Protein AF-A0A8T6Y9I1-F1 (afdb_monomer)

Mean predicted aligned error: 5.26 Å

Foldseek 3Di:
DAFPALVDFDLQEDAPQSLLLVVLVLLCVFPPLLVLDDSQQEAEAEDEDDPDLDDDQKAKDFQAEPPLHQWDQDPNFIWGGDWDDDPNDTHGMYMYGYPLNLLVQDALLRSLLVSLLRSQQQDSNNSRHGQAEPDPCGRCHPDVVVSSVVSSVSSVVCCVRRPRNSSSVCSRGRPVRSCNRRVYYDYHHDDGDDIDGDD

Secondary structure (DSSP, 8-state):
------S--BTTBEEHHHHHHHHHHHHHHH-GGGTT--GGGEEEEEEE--S-SSS-SEEEEESS-GGG-SEEEETTEEEEPPP-EETTEEP-EEEEEEETTGGGSSSHHHHHHHHHHHHHTB-TT-SSSBP--SSS-TTTTT-HHHHHHHHHHHHHHHHHH-S-GGGGGGGGS-HHHHHHHHS-EE-----PPPPEE--

Sequence (199 aa):
MQPANSGKNNVSGFDFTGSMKMLVGDIVKTHPDFSHIALESIFIAISPSNRRRDGVVAKLRPLRYEGGSKTQICRGTKYTSPEIQIKGNDILYIVYFHLPRFLNHGDHRDKLETVLHELYHISPLFNGDIRRFPGKNYAHGNSRKSYNRLISTYTDEYINSTTRPELSIFLKYGYSGLKRKYGAIYGDIIRVPRSKPAR

Radius of gyration: 17.34 Å; Cα contacts (8 Å, |Δi|>4): 329; chains: 1; bounding box: 46×33×48 Å

Solvent-accessible surface area (backbone atoms only — not comparable to full-atom values): 10980 Å² total; per-residue (Å²): 135,79,59,82,63,72,87,62,59,45,66,78,24,32,45,51,32,54,41,48,50,54,32,50,52,49,46,27,73,71,38,77,95,41,49,65,58,61,66,76,27,47,44,58,27,50,36,87,50,64,88,54,90,76,74,80,35,60,48,65,42,58,40,23,33,79,95,33,28,58,55,48,76,57,95,90,43,45,30,30,48,51,85,47,73,56,96,87,30,63,43,27,34,35,42,34,39,19,41,46,32,33,42,56,39,71,51,45,63,54,39,48,31,51,51,52,46,45,57,62,40,45,20,83,80,58,48,17,19,58,32,72,35,76,71,94,41,30,79,49,33,93,38,64,67,60,46,51,50,52,39,50,50,55,39,52,51,48,69,75,64,52,91,57,66,52,51,55,51,72,48,64,29,38,46,71,55,45,25,70,68,13,63,30,75,49,61,45,67,78,85,78,69,73,64,41,72,57,128

pLDDT: mean 91.19, std 11.94, range [34.84, 98.5]

Nearest PDB structures (foldseek):
  6ait-assembly1_D  TM=4.024E-01  e=2.956E+00  Escherichia coli K-12
  6bmw-assembly1_A  TM=2.416E-01  e=9.294E-01  Homo sapiens
  8wx7-assembly1_A  TM=2.454E-01  e=1.050E+00  Homo sapiens

Structure (mmCIF, N/CA/C/O backbone):
data_AF-A0A8T6Y9I1-F1
#
_entry.id   AF-A0A8T6Y9I1-F1
#
loop_
_atom_site.group_PDB
_atom_site.id
_atom_site.type_symbol
_atom_site.label_atom_id
_atom_site.label_alt_id
_atom_site.label_comp_id
_atom_site.label_asym_id
_atom_site.label_entity_id
_atom_site.label_seq_id
_atom_site.pdbx_PDB_ins_code
_atom_site.Cartn_x
_atom_site.Cartn_y
_atom_site.Cartn_z
_atom_site.occupancy
_atom_site.B_iso_or_equiv
_atom_site.auth_seq_id
_atom_site.auth_comp_id
_atom_site.auth_asym_id
_atom_site.auth_atom_id
_atom_site.pdbx_PDB_model_num
ATOM 1 N N . MET A 1 1 ? 13.402 -10.945 -21.043 1.00 34.84 1 MET A N 1
ATOM 2 C CA . MET A 1 1 ? 12.211 -11.565 -20.423 1.00 34.84 1 MET A CA 1
ATOM 3 C C . MET A 1 1 ? 11.092 -10.540 -20.358 1.00 34.84 1 MET A C 1
ATOM 5 O O . MET A 1 1 ? 11.314 -9.437 -19.869 1.00 34.84 1 MET A O 1
ATOM 9 N N . GLN A 1 2 ? 9.940 -10.858 -20.949 1.00 36.34 2 GLN A N 1
ATOM 10 C CA . GLN A 1 2 ? 8.735 -10.028 -20.870 1.00 36.34 2 GLN A CA 1
ATOM 11 C C . GLN A 1 2 ? 8.160 -10.092 -19.441 1.00 36.34 2 GLN A C 1
ATOM 13 O O . GLN A 1 2 ? 8.351 -11.111 -18.778 1.00 36.34 2 GLN A O 1
ATOM 18 N N . PRO A 1 3 ? 7.523 -9.017 -18.937 1.00 42.94 3 PRO A N 1
ATOM 19 C CA . PRO A 1 3 ? 6.967 -9.002 -17.586 1.00 42.94 3 PRO A CA 1
ATOM 20 C C . PRO A 1 3 ? 5.972 -10.151 -17.412 1.00 42.94 3 PRO A C 1
ATOM 22 O O . PRO A 1 3 ? 5.253 -10.474 -18.359 1.00 42.94 3 PRO A O 1
ATOM 25 N N . ALA A 1 4 ? 5.910 -10.734 -16.211 1.00 41.78 4 ALA A N 1
ATOM 26 C CA . ALA A 1 4 ? 4.828 -11.631 -15.826 1.00 41.78 4 ALA A CA 1
ATOM 27 C C . ALA A 1 4 ? 3.512 -10.870 -16.020 1.00 41.78 4 ALA A C 1
ATOM 29 O O . ALA A 1 4 ? 3.167 -9.958 -15.268 1.00 41.78 4 ALA A O 1
ATOM 30 N N . ASN A 1 5 ? 2.859 -11.161 -17.139 1.00 46.81 5 ASN A N 1
ATOM 31 C CA . ASN A 1 5 ? 1.740 -10.391 -17.626 1.00 46.81 5 ASN A CA 1
ATOM 32 C C . ASN A 1 5 ? 0.557 -10.688 -16.704 1.00 46.81 5 ASN A C 1
ATOM 34 O O . ASN A 1 5 ? 0.263 -11.854 -16.450 1.00 46.81 5 ASN A O 1
ATOM 38 N N . SER A 1 6 ? -0.168 -9.669 -16.249 1.00 49.31 6 SER A N 1
ATOM 39 C CA . SER A 1 6 ? -1.429 -9.812 -15.499 1.00 49.31 6 SER A CA 1
ATOM 40 C C . SER A 1 6 ? -2.559 -10.462 -16.328 1.00 49.31 6 SER A C 1
ATOM 42 O O . SER A 1 6 ? -3.736 -10.253 -16.056 1.00 49.31 6 SER A O 1
ATOM 44 N N . GLY A 1 7 ? -2.225 -11.178 -17.410 1.00 54.06 7 GLY A N 1
ATOM 45 C CA . GLY A 1 7 ? -3.117 -11.574 -18.499 1.00 54.06 7 GLY A CA 1
ATOM 46 C C . GLY A 1 7 ? -3.684 -10.394 -19.299 1.00 54.06 7 GLY A C 1
ATOM 47 O O . GLY A 1 7 ? -4.394 -10.618 -20.272 1.00 54.06 7 GLY A O 1
ATOM 48 N N . LYS A 1 8 ? -3.393 -9.144 -18.899 1.00 60.03 8 LYS A N 1
ATOM 49 C CA . LYS A 1 8 ? -4.127 -7.949 -19.341 1.00 60.03 8 LYS A CA 1
ATOM 50 C C . LYS A 1 8 ? -3.279 -6.820 -19.933 1.00 60.03 8 LYS A C 1
ATOM 52 O O . LYS A 1 8 ? -3.859 -5.904 -20.514 1.00 60.03 8 LYS A O 1
ATOM 57 N N . ASN A 1 9 ? -1.944 -6.841 -19.831 1.00 72.19 9 ASN A N 1
ATOM 58 C CA . ASN A 1 9 ? -1.138 -5.786 -20.461 1.00 72.19 9 ASN A CA 1
ATOM 59 C C . ASN A 1 9 ? -0.870 -6.115 -21.931 1.00 72.19 9 ASN A C 1
ATOM 61 O O . ASN A 1 9 ? -0.415 -7.211 -22.271 1.00 72.19 9 ASN A O 1
ATOM 65 N N . ASN A 1 10 ? -1.112 -5.138 -22.797 1.00 75.75 10 ASN A N 1
ATOM 66 C CA . ASN A 1 10 ? -0.847 -5.209 -24.229 1.00 75.75 10 ASN A CA 1
ATOM 67 C C . ASN A 1 10 ? -0.393 -3.829 -24.743 1.00 75.75 10 ASN A C 1
ATOM 69 O O . AS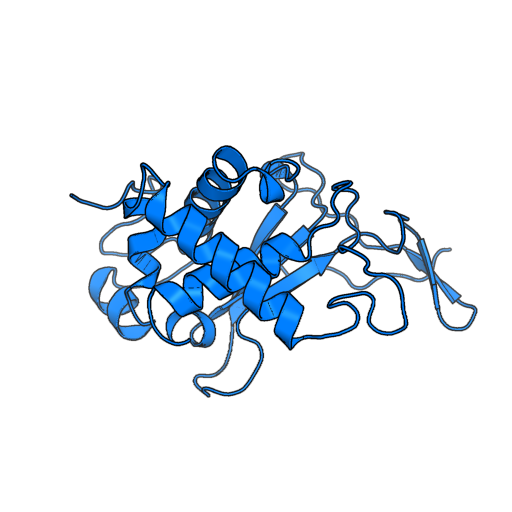N A 1 10 ? -0.278 -2.871 -23.979 1.00 75.75 10 ASN A O 1
ATOM 73 N N . VAL A 1 11 ? -0.133 -3.707 -26.046 1.00 68.12 11 VAL A N 1
ATOM 74 C CA . VAL A 1 11 ? 0.274 -2.426 -26.658 1.00 68.12 11 VAL A CA 1
ATOM 75 C C . VAL A 1 11 ? -0.821 -1.348 -26.549 1.00 68.12 11 VAL A C 1
ATOM 77 O O . VAL A 1 11 ? -0.519 -0.164 -26.654 1.00 68.12 11 VAL A O 1
ATOM 80 N N . SER A 1 12 ? -2.080 -1.732 -26.308 1.00 77.75 12 SER A N 1
ATOM 81 C CA . SER A 1 12 ? -3.209 -0.805 -26.138 1.00 77.75 12 SER A CA 1
ATOM 82 C C . SER A 1 12 ? -3.451 -0.350 -24.691 1.00 77.75 12 SER A C 1
ATOM 84 O O . SER A 1 12 ? -4.214 0.593 -24.479 1.00 77.75 12 SER A O 1
ATOM 86 N N . GLY A 1 13 ? -2.802 -0.958 -23.692 1.00 92.06 13 GLY A N 1
ATOM 87 C CA . GLY A 1 13 ? -2.863 -0.469 -22.319 1.00 92.06 13 GLY A CA 1
ATOM 88 C C . GLY A 1 13 ? -2.085 -1.290 -21.290 1.00 92.06 13 GLY A C 1
ATOM 89 O O . GLY A 1 13 ? -1.956 -2.511 -21.386 1.00 92.06 13 GLY A O 1
ATOM 90 N N . PHE A 1 14 ? -1.629 -0.595 -20.248 1.00 96.31 14 PHE A N 1
ATOM 91 C CA . PHE A 1 14 ? -1.030 -1.165 -19.043 1.00 96.31 14 PHE A CA 1
ATOM 92 C C . PHE A 1 14 ? -2.012 -1.138 -17.859 1.00 96.31 14 PHE A C 1
ATOM 94 O O . PHE A 1 14 ? -2.424 -0.057 -17.431 1.00 96.31 14 PHE A O 1
ATOM 101 N N . ASP A 1 15 ? -2.331 -2.310 -17.305 1.00 97.00 15 ASP A N 1
ATOM 102 C CA . ASP A 1 15 ? -3.084 -2.496 -16.060 1.00 97.00 15 ASP A CA 1
ATOM 103 C C . ASP A 1 15 ? -2.176 -2.225 -14.856 1.00 97.00 15 ASP A C 1
ATOM 105 O O . ASP A 1 15 ? -1.448 -3.101 -14.367 1.00 97.00 15 ASP A O 1
ATOM 109 N N . PHE A 1 16 ? -2.212 -0.989 -14.365 1.00 97.75 16 PHE A N 1
ATOM 110 C CA . PHE A 1 16 ? -1.411 -0.585 -13.219 1.00 97.75 16 PHE A CA 1
ATOM 111 C C . PHE A 1 16 ? -1.853 -1.297 -11.938 1.00 97.75 16 PHE A C 1
ATOM 113 O O . PHE A 1 16 ? -1.013 -1.816 -11.206 1.00 97.75 16 PHE A O 1
ATOM 120 N N . THR A 1 17 ? -3.157 -1.357 -11.664 1.00 97.56 17 THR A N 1
ATOM 121 C CA . THR A 1 17 ? -3.672 -1.971 -10.431 1.00 97.56 17 THR A CA 1
ATOM 122 C C . THR A 1 17 ? -3.479 -3.481 -10.414 1.00 97.56 17 THR A C 1
ATOM 124 O O . THR A 1 17 ? -3.147 -4.028 -9.368 1.00 97.56 17 THR A O 1
ATOM 127 N N . GLY A 1 18 ? -3.619 -4.160 -11.555 1.00 96.94 18 GLY A N 1
ATOM 128 C CA . GLY A 1 18 ? -3.335 -5.588 -11.686 1.00 96.94 18 GLY A CA 1
ATOM 129 C C . GLY A 1 18 ? -1.854 -5.903 -11.486 1.00 96.94 18 GLY A C 1
ATOM 130 O O . GLY A 1 18 ? -1.519 -6.779 -10.691 1.00 96.94 18 GLY A O 1
ATOM 131 N N . SER A 1 19 ? -0.962 -5.140 -12.125 1.00 98.00 19 SER A N 1
ATOM 132 C CA . SER A 1 19 ? 0.490 -5.310 -11.953 1.00 98.00 19 SER A CA 1
ATOM 133 C C . SER A 1 19 ? 0.927 -5.025 -10.510 1.00 98.00 19 SER A C 1
ATOM 135 O O . SER A 1 19 ? 1.727 -5.766 -9.944 1.00 98.00 19 SER A O 1
ATOM 137 N N . MET A 1 20 ? 0.345 -4.003 -9.875 1.00 98.31 20 MET A N 1
ATOM 138 C CA . MET A 1 20 ? 0.600 -3.697 -8.468 1.00 98.31 20 MET A CA 1
ATOM 139 C C . MET A 1 20 ? 0.071 -4.792 -7.529 1.00 98.31 20 MET A C 1
ATOM 141 O O . MET A 1 20 ? 0.757 -5.144 -6.579 1.00 98.31 20 MET A O 1
ATOM 145 N N . LYS A 1 21 ? -1.101 -5.389 -7.803 1.00 97.94 21 LYS A N 1
ATOM 146 C CA . LYS A 1 21 ? -1.620 -6.539 -7.033 1.00 97.94 21 LYS A CA 1
ATOM 147 C C . LYS A 1 21 ? -0.669 -7.735 -7.099 1.00 97.94 21 LYS A C 1
ATOM 149 O O . LYS A 1 21 ? -0.443 -8.372 -6.078 1.00 97.94 21 LYS A O 1
ATOM 154 N N . MET A 1 22 ? -0.083 -8.013 -8.266 1.00 98.12 22 MET A N 1
ATOM 155 C CA . MET A 1 22 ? 0.911 -9.084 -8.404 1.00 98.12 22 MET A CA 1
ATOM 156 C C . MET A 1 22 ? 2.185 -8.789 -7.608 1.00 98.12 22 MET A C 1
ATOM 158 O O . MET A 1 22 ? 2.677 -9.677 -6.921 1.00 98.12 22 MET A O 1
ATOM 162 N N . LEU A 1 23 ? 2.686 -7.549 -7.666 1.00 98.50 23 LEU A N 1
ATOM 163 C CA . LEU A 1 23 ? 3.847 -7.118 -6.885 1.00 98.50 23 LEU A CA 1
ATOM 164 C C . LEU A 1 23 ? 3.596 -7.234 -5.375 1.00 98.50 23 LEU A C 1
ATOM 166 O O . LEU A 1 23 ? 4.391 -7.840 -4.666 1.00 98.50 23 LEU A O 1
ATOM 170 N N . VAL A 1 24 ? 2.478 -6.692 -4.886 1.00 98.44 24 VAL A N 1
ATOM 171 C CA . VAL A 1 24 ? 2.114 -6.767 -3.463 1.00 98.44 24 VAL A CA 1
ATOM 172 C C . VAL A 1 24 ? 1.918 -8.219 -3.026 1.00 98.44 24 VAL A C 1
ATOM 174 O O . VAL A 1 24 ? 2.372 -8.585 -1.949 1.00 98.44 24 VAL A O 1
ATOM 177 N N . GLY A 1 25 ? 1.304 -9.061 -3.861 1.00 98.19 25 GLY A N 1
ATOM 178 C CA . GLY A 1 25 ? 1.157 -10.487 -3.570 1.00 98.19 25 GLY A CA 1
ATOM 179 C C . GLY A 1 25 ? 2.494 -11.210 -3.398 1.00 98.19 25 GLY A C 1
ATOM 180 O O . GLY A 1 25 ? 2.604 -12.072 -2.532 1.00 98.19 25 GLY A O 1
ATOM 181 N N . ASP A 1 26 ? 3.517 -10.841 -4.171 1.00 98.31 26 ASP A N 1
ATOM 182 C CA . ASP A 1 26 ? 4.868 -11.382 -3.996 1.00 98.31 26 ASP A CA 1
ATOM 183 C C . ASP A 1 26 ? 5.523 -10.891 -2.702 1.00 98.31 26 ASP A C 1
ATOM 185 O O . ASP A 1 26 ? 6.019 -11.713 -1.936 1.00 98.31 26 ASP A O 1
ATOM 189 N N . ILE A 1 27 ? 5.445 -9.586 -2.404 1.00 98.31 27 ILE A N 1
ATOM 190 C CA . ILE A 1 27 ? 5.957 -8.998 -1.151 1.00 98.31 27 ILE A CA 1
ATOM 191 C C . ILE A 1 27 ? 5.348 -9.700 0.068 1.00 98.31 27 ILE A C 1
ATOM 193 O O . ILE A 1 27 ? 6.075 -10.164 0.938 1.00 98.31 27 ILE A O 1
ATOM 197 N N . VAL A 1 28 ? 4.020 -9.827 0.115 1.00 97.88 28 VAL A N 1
ATOM 198 C CA . VAL A 1 28 ? 3.303 -10.489 1.218 1.00 97.88 28 VAL A CA 1
ATOM 199 C C . VAL A 1 28 ? 3.715 -11.954 1.356 1.00 97.88 28 VAL A C 1
ATOM 201 O O . VAL A 1 28 ? 3.877 -12.451 2.465 1.00 97.88 28 VAL A O 1
ATOM 204 N N . LYS A 1 29 ? 3.915 -12.656 0.237 1.00 96.69 29 LYS A N 1
ATOM 205 C CA . LYS A 1 29 ? 4.301 -14.070 0.248 1.00 96.69 29 LYS A CA 1
ATOM 206 C C . LYS A 1 29 ? 5.749 -14.294 0.698 1.00 96.69 29 LYS A C 1
ATOM 208 O O . LYS A 1 29 ? 6.049 -15.358 1.232 1.00 96.69 29 LYS A O 1
ATOM 213 N N . THR A 1 30 ? 6.646 -13.349 0.425 1.00 95.56 30 THR A N 1
ATOM 214 C CA . THR A 1 30 ? 8.100 -13.559 0.542 1.00 95.56 30 THR A CA 1
ATOM 215 C C . THR A 1 30 ? 8.744 -12.809 1.699 1.00 95.56 30 THR A C 1
ATOM 217 O O . THR A 1 30 ? 9.756 -13.274 2.217 1.00 95.56 30 THR A O 1
ATOM 220 N N . HIS A 1 31 ? 8.169 -11.690 2.139 1.00 97.12 31 HIS A N 1
ATOM 221 C CA . HIS A 1 31 ? 8.752 -10.853 3.178 1.00 97.12 31 HIS A CA 1
ATOM 222 C C . HIS A 1 31 ? 8.004 -11.032 4.515 1.00 97.12 31 HIS A C 1
ATOM 224 O O . HIS A 1 31 ? 6.820 -10.688 4.612 1.00 97.12 31 HIS A O 1
ATOM 230 N N . PRO A 1 32 ? 8.671 -11.520 5.580 1.00 95.62 32 PRO A N 1
ATOM 231 C CA . PRO A 1 32 ? 8.015 -11.949 6.818 1.00 95.62 32 PRO A CA 1
ATOM 232 C C . PRO A 1 32 ? 7.205 -10.842 7.505 1.00 95.62 32 PRO A C 1
ATOM 234 O O . PRO A 1 32 ? 6.070 -11.094 7.912 1.00 95.62 32 PRO A O 1
ATOM 237 N N . ASP A 1 33 ? 7.705 -9.603 7.545 1.00 96.44 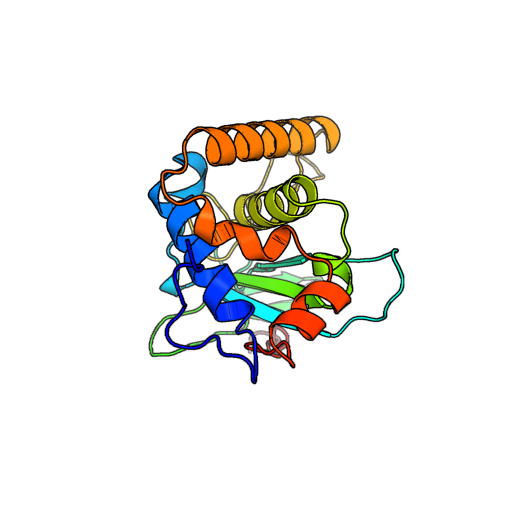33 ASP A N 1
ATOM 238 C CA . ASP A 1 33 ? 6.977 -8.465 8.135 1.00 96.44 33 ASP A CA 1
ATOM 239 C C . ASP A 1 33 ? 5.646 -8.115 7.448 1.00 96.44 33 ASP A C 1
ATOM 241 O O . ASP A 1 33 ? 4.796 -7.461 8.057 1.00 96.44 33 ASP A O 1
ATOM 245 N N . PHE A 1 34 ? 5.422 -8.570 6.212 1.00 98.00 34 PHE A N 1
ATOM 246 C CA . PHE A 1 34 ? 4.198 -8.317 5.443 1.00 98.00 34 PHE A CA 1
ATOM 247 C C . PHE A 1 34 ? 3.301 -9.558 5.311 1.00 98.00 34 PHE A C 1
ATOM 249 O O . PHE A 1 34 ? 2.195 -9.450 4.791 1.00 98.00 34 PHE A O 1
ATOM 256 N N . SER A 1 35 ? 3.730 -10.714 5.826 1.00 97.19 35 SER A N 1
ATOM 257 C CA . SER A 1 35 ? 3.035 -12.007 5.673 1.00 97.19 35 SER A CA 1
ATOM 258 C C . SER A 1 35 ? 1.643 -12.086 6.313 1.00 97.19 35 SER A C 1
ATOM 260 O O . SER A 1 35 ? 0.824 -12.910 5.919 1.00 97.19 35 SER A O 1
ATOM 262 N N . HIS A 1 36 ? 1.349 -11.203 7.269 1.00 97.88 36 HIS A N 1
ATOM 263 C CA . HIS A 1 36 ? 0.051 -11.094 7.945 1.00 97.88 36 HIS A CA 1
ATOM 264 C C . HIS A 1 36 ? -1.056 -10.475 7.071 1.00 97.88 36 HIS A C 1
ATOM 266 O O . HIS A 1 36 ? -2.215 -10.423 7.478 1.00 97.88 36 HIS A O 1
ATOM 272 N N . ILE A 1 37 ? -0.709 -9.952 5.894 1.00 98.44 37 ILE A N 1
ATOM 273 C CA . ILE A 1 37 ? -1.635 -9.249 5.012 1.00 98.44 37 ILE A CA 1
ATOM 274 C C . ILE A 1 37 ? -2.416 -10.245 4.146 1.00 98.44 37 ILE A C 1
ATOM 276 O O . ILE A 1 37 ? -1.827 -10.986 3.367 1.00 98.44 37 ILE A O 1
ATOM 280 N N . ALA A 1 38 ? -3.749 -10.189 4.185 1.00 97.69 38 ALA A N 1
ATOM 281 C CA . ALA A 1 38 ? -4.591 -10.921 3.237 1.00 97.69 38 ALA A CA 1
ATOM 282 C C . ALA A 1 38 ? -4.914 -10.040 2.015 1.00 97.69 38 ALA A C 1
ATOM 284 O O . ALA A 1 38 ? -5.621 -9.031 2.121 1.00 97.69 38 ALA A O 1
ATOM 285 N N . LEU A 1 39 ? -4.367 -10.385 0.845 1.00 96.62 39 LEU A N 1
ATOM 286 C CA . LEU A 1 39 ? -4.436 -9.544 -0.357 1.00 96.62 39 LEU A CA 1
ATOM 287 C C . LEU A 1 39 ? -5.877 -9.330 -0.853 1.00 96.62 39 LEU A C 1
ATOM 289 O O . LEU A 1 39 ? -6.196 -8.265 -1.378 1.00 96.62 39 LEU A O 1
ATOM 293 N N . GLU A 1 40 ? -6.754 -10.314 -0.670 1.00 96.81 40 GLU A N 1
ATOM 294 C CA . GLU A 1 40 ? -8.173 -10.285 -1.035 1.00 96.81 40 GLU A CA 1
ATOM 295 C C . GLU A 1 40 ? -8.977 -9.204 -0.297 1.00 96.81 40 GLU A C 1
ATOM 297 O O . GLU A 1 40 ? -9.965 -8.701 -0.835 1.00 96.81 40 GLU A O 1
ATOM 302 N N . SER A 1 41 ? -8.506 -8.788 0.881 1.00 97.94 41 SER A N 1
ATOM 303 C CA . SER A 1 41 ? -9.115 -7.741 1.709 1.00 97.94 41 SER A CA 1
ATOM 304 C C . SER A 1 41 ? -8.453 -6.370 1.512 1.00 97.94 41 SER A C 1
ATOM 306 O O . SER A 1 41 ? -8.783 -5.405 2.213 1.00 97.94 41 SER A O 1
ATOM 308 N N . ILE A 1 42 ? -7.530 -6.254 0.547 1.00 97.88 42 ILE A N 1
ATOM 309 C CA . ILE A 1 42 ? -6.922 -4.994 0.115 1.00 97.88 42 ILE A CA 1
ATOM 310 C C . ILE A 1 42 ? -7.427 -4.619 -1.272 1.00 97.88 42 ILE A C 1
ATOM 312 O O . ILE A 1 42 ? -7.271 -5.348 -2.252 1.00 97.88 42 ILE A O 1
ATOM 316 N N . PHE A 1 43 ? -7.936 -3.396 -1.395 1.00 97.88 43 PHE A N 1
ATOM 317 C CA . PHE A 1 43 ? -8.226 -2.815 -2.694 1.00 97.88 43 PHE A CA 1
ATOM 318 C C . PHE A 1 43 ? -7.123 -1.848 -3.131 1.00 97.88 43 PHE A C 1
ATOM 320 O O . PHE A 1 43 ? -6.915 -0.800 -2.525 1.00 97.88 43 PHE A O 1
ATOM 327 N N . ILE A 1 44 ? -6.421 -2.177 -4.215 1.00 98.31 44 ILE A N 1
ATOM 328 C CA . ILE A 1 44 ? -5.436 -1.279 -4.830 1.00 98.31 44 ILE A CA 1
ATOM 329 C C . ILE A 1 44 ? -6.138 -0.414 -5.872 1.00 98.31 44 ILE A C 1
ATOM 331 O O . ILE A 1 44 ? -6.746 -0.947 -6.799 1.00 98.31 44 ILE A O 1
ATOM 335 N N . ALA A 1 45 ? -6.032 0.907 -5.731 1.00 97.88 45 ALA A N 1
ATOM 336 C CA . ALA A 1 45 ? -6.728 1.871 -6.572 1.00 97.88 45 ALA A CA 1
ATOM 337 C C . ALA A 1 45 ? -5.806 2.972 -7.103 1.00 97.88 45 ALA A C 1
ATOM 339 O O . ALA A 1 45 ? -4.835 3.379 -6.463 1.00 97.88 45 ALA A O 1
ATOM 340 N N . ILE A 1 46 ? -6.175 3.531 -8.251 1.00 97.75 46 ILE A N 1
ATOM 341 C CA . ILE A 1 46 ? -5.611 4.775 -8.763 1.00 97.75 46 ILE A CA 1
ATOM 342 C C . ILE A 1 46 ? -6.430 5.950 -8.231 1.00 97.75 46 ILE A C 1
ATOM 344 O O . ILE A 1 46 ? -7.662 5.939 -8.229 1.00 97.75 46 ILE A O 1
ATOM 348 N N . SER A 1 47 ? -5.735 7.012 -7.831 1.00 95.75 47 SER A N 1
ATOM 349 C CA . SER A 1 47 ? -6.324 8.341 -7.690 1.00 95.75 47 SER A CA 1
ATOM 350 C C . SER A 1 47 ? -5.701 9.272 -8.731 1.00 95.75 47 SER A C 1
ATOM 352 O O . SER A 1 47 ? -4.476 9.404 -8.768 1.00 95.75 47 SER A O 1
ATOM 354 N N . PRO A 1 48 ? -6.493 9.985 -9.548 1.00 93.94 48 PRO A N 1
ATOM 355 C CA . PRO A 1 48 ? -5.948 11.026 -10.405 1.00 93.94 48 PRO A CA 1
ATOM 356 C C . PRO A 1 48 ? -5.232 12.099 -9.579 1.00 93.94 48 PRO A C 1
ATOM 358 O O . PRO A 1 48 ? -5.612 12.407 -8.443 1.00 93.94 48 PRO A O 1
ATOM 361 N N . SER A 1 49 ? -4.175 12.662 -10.148 1.00 92.06 49 SER A N 1
ATOM 362 C CA . SER A 1 49 ? -3.392 13.738 -9.553 1.00 92.06 49 SER A CA 1
ATOM 363 C C . SER A 1 49 ? -2.854 14.668 -10.638 1.00 92.06 49 SER A C 1
ATOM 365 O O . SER A 1 49 ? -2.767 14.306 -11.812 1.00 92.06 49 SER A O 1
ATOM 367 N N . ASN A 1 50 ? -2.512 15.898 -10.254 1.00 88.44 50 ASN A N 1
ATOM 368 C CA . ASN A 1 50 ? -1.835 16.823 -11.160 1.00 88.44 50 ASN A CA 1
ATOM 369 C C . ASN A 1 50 ? -0.378 16.384 -11.418 1.00 88.44 50 ASN A C 1
ATOM 371 O O . ASN A 1 50 ? 0.164 15.514 -10.740 1.00 88.44 50 ASN A O 1
ATOM 375 N N . ARG A 1 51 ? 0.277 17.018 -12.394 1.00 82.94 51 ARG A N 1
ATOM 376 C CA . ARG A 1 51 ? 1.676 16.738 -12.767 1.00 82.94 51 ARG A CA 1
ATOM 377 C C . ARG A 1 51 ? 2.722 17.369 -11.845 1.00 82.94 51 ARG A C 1
ATOM 379 O O . ARG A 1 51 ? 3.910 17.271 -12.145 1.00 82.94 51 ARG A O 1
ATOM 386 N N . ARG A 1 52 ? 2.309 18.054 -10.776 1.00 81.44 52 ARG A N 1
ATOM 387 C CA . ARG A 1 52 ? 3.269 18.690 -9.875 1.00 81.44 52 ARG A CA 1
ATOM 388 C C . ARG A 1 52 ? 4.029 17.627 -9.084 1.00 81.44 52 ARG A C 1
ATOM 390 O O . ARG A 1 52 ? 3.498 16.546 -8.834 1.00 81.44 52 ARG A O 1
ATOM 397 N N . ARG A 1 53 ? 5.285 17.925 -8.747 1.00 73.38 53 ARG A N 1
ATOM 398 C CA . ARG A 1 53 ? 6.166 16.992 -8.026 1.00 73.38 53 ARG A CA 1
ATOM 399 C C . ARG A 1 53 ? 5.857 16.943 -6.530 1.00 73.38 53 ARG A C 1
ATOM 401 O O . ARG A 1 53 ? 6.169 15.951 -5.886 1.00 73.38 53 ARG A O 1
ATOM 408 N N . ASP A 1 54 ? 5.243 17.993 -5.997 1.00 76.75 54 ASP A N 1
ATOM 409 C CA . ASP A 1 54 ? 4.818 18.111 -4.612 1.00 76.75 54 ASP A CA 1
ATOM 410 C C . ASP A 1 54 ? 3.441 17.467 -4.374 1.00 76.75 54 ASP A C 1
ATOM 412 O O . ASP A 1 54 ? 2.526 17.513 -5.204 1.00 76.75 54 ASP A O 1
ATOM 416 N N . GLY A 1 55 ? 3.295 16.858 -3.198 1.00 87.44 55 GLY A N 1
ATOM 417 C CA . GLY A 1 55 ? 2.043 16.288 -2.713 1.00 87.44 55 GLY A CA 1
ATOM 418 C C . GLY A 1 55 ? 2.072 14.774 -2.530 1.00 87.44 55 GLY A C 1
ATOM 419 O O . GLY A 1 55 ? 3.082 14.105 -2.716 1.00 87.44 55 GLY A O 1
ATOM 420 N N . VAL A 1 56 ? 0.918 14.238 -2.136 1.00 92.56 56 VAL A N 1
ATOM 421 C CA . VAL A 1 56 ? 0.746 12.813 -1.827 1.00 92.56 56 VAL A CA 1
ATOM 422 C C . VAL A 1 56 ? 0.968 11.970 -3.086 1.00 92.56 56 VAL A C 1
ATOM 424 O O . VAL A 1 56 ? 0.343 12.235 -4.122 1.00 92.56 56 VAL A O 1
ATOM 427 N N . VAL A 1 57 ? 1.856 10.976 -2.978 1.00 96.56 57 VAL A N 1
ATOM 428 C CA . VAL A 1 57 ? 2.194 10.009 -4.038 1.00 96.56 57 VAL A CA 1
ATOM 429 C C . VAL A 1 57 ? 1.437 8.697 -3.863 1.00 96.56 57 VAL A C 1
ATOM 431 O O . VAL A 1 57 ? 0.915 8.155 -4.834 1.00 96.56 57 VAL A O 1
ATOM 434 N N . ALA A 1 58 ? 1.287 8.239 -2.627 1.00 97.25 58 ALA A N 1
ATOM 435 C CA . ALA A 1 58 ? 0.467 7.102 -2.258 1.00 97.25 58 ALA A CA 1
ATOM 436 C C . ALA A 1 58 ? -0.159 7.350 -0.881 1.00 97.25 58 ALA A C 1
ATOM 438 O O . ALA A 1 58 ? 0.233 8.287 -0.181 1.00 97.25 58 ALA A O 1
ATOM 439 N N . LYS A 1 59 ? -1.205 6.593 -0.553 1.00 96.19 59 LYS A N 1
ATOM 440 C CA . LYS A 1 59 ? -1.783 6.580 0.793 1.00 96.19 59 LYS A CA 1
ATOM 441 C C . LYS A 1 59 ? -2.557 5.295 1.061 1.00 96.19 59 LYS A C 1
ATOM 443 O O . LYS A 1 59 ? -3.364 4.867 0.229 1.00 96.19 59 LYS A O 1
ATOM 448 N N . LEU A 1 60 ? -2.418 4.774 2.268 1.00 97.00 60 LEU A N 1
ATOM 449 C CA . LEU A 1 60 ? -3.309 3.786 2.853 1.00 97.00 60 LEU A CA 1
ATOM 450 C C . LEU A 1 60 ? -4.555 4.466 3.440 1.00 97.00 60 LEU A C 1
ATOM 452 O O . LEU A 1 60 ? -4.478 5.472 4.148 1.00 97.00 60 LEU A O 1
ATOM 456 N N . ARG A 1 61 ? -5.730 3.896 3.174 1.00 96.00 61 ARG A N 1
ATOM 457 C CA . ARG A 1 61 ? -6.981 4.228 3.856 1.00 96.00 61 ARG A CA 1
ATOM 458 C C . ARG A 1 61 ? -7.499 2.994 4.610 1.00 96.00 61 ARG A C 1
ATOM 460 O O . ARG A 1 61 ? -7.977 2.075 3.942 1.00 96.00 61 ARG A O 1
ATOM 467 N N . PRO A 1 62 ? -7.468 2.981 5.956 1.00 96.38 62 PRO A N 1
ATOM 468 C CA . PRO A 1 62 ? -8.141 1.953 6.753 1.00 96.38 62 PRO A CA 1
ATOM 469 C C . PRO A 1 62 ? -9.670 2.080 6.637 1.00 96.38 62 PRO A C 1
ATOM 471 O O . PRO A 1 62 ? -10.199 3.190 6.482 1.00 96.38 62 PRO A O 1
ATOM 474 N N . LEU A 1 63 ? -10.388 0.956 6.711 1.00 96.56 63 LEU A N 1
ATOM 475 C CA . LEU A 1 63 ? -11.860 0.904 6.732 1.00 96.56 63 LEU A CA 1
ATOM 476 C C . LEU A 1 63 ? -12.432 0.494 8.098 1.00 96.56 63 LEU A C 1
ATOM 478 O O . LEU A 1 63 ? -13.646 0.301 8.241 1.00 96.56 63 LEU A O 1
ATOM 482 N N . ARG A 1 64 ? -11.581 0.410 9.121 1.00 96.25 64 ARG A N 1
ATOM 483 C CA . ARG A 1 64 ? -11.966 0.327 10.530 1.00 96.25 64 ARG A CA 1
ATOM 484 C C . ARG A 1 64 ? -11.260 1.415 11.334 1.00 96.25 64 ARG A C 1
ATOM 486 O O . ARG A 1 64 ? -10.304 2.042 10.883 1.00 96.25 64 ARG A O 1
ATOM 493 N N . TYR A 1 65 ? -11.812 1.682 12.505 1.00 95.12 65 TYR A N 1
ATOM 494 C CA . TYR A 1 65 ? -11.240 2.572 13.499 1.00 95.12 65 TYR A CA 1
ATOM 495 C C . TYR A 1 65 ? -10.276 1.813 14.411 1.00 95.12 65 TYR A C 1
ATOM 497 O O . TYR A 1 65 ? -9.948 0.653 14.164 1.00 95.12 65 TYR A O 1
ATOM 505 N N . GLU A 1 66 ? -9.843 2.487 15.474 1.00 94.06 66 GLU A N 1
ATOM 506 C CA . GLU A 1 66 ? -8.948 1.942 16.487 1.00 94.06 66 GLU A CA 1
ATOM 507 C C . GLU A 1 66 ? -9.345 0.532 16.939 1.00 94.06 66 GLU A C 1
ATOM 509 O O . GLU A 1 66 ? -10.514 0.262 17.234 1.00 94.06 66 GLU A O 1
ATOM 514 N N . GLY A 1 67 ? -8.368 -0.377 16.935 1.00 94.50 67 GLY A N 1
ATOM 515 C CA . GLY A 1 67 ? -8.557 -1.770 17.341 1.00 94.50 67 GLY A CA 1
ATOM 516 C C . GLY A 1 67 ? -9.397 -2.602 16.367 1.00 94.50 67 GLY A C 1
ATOM 517 O O . GLY A 1 67 ? -9.819 -3.700 16.717 1.00 94.50 67 GLY A O 1
ATOM 518 N N . GLY A 1 68 ? -9.656 -2.104 15.154 1.00 95.50 68 GLY A N 1
ATOM 519 C CA . GLY A 1 68 ? -10.523 -2.764 14.176 1.00 95.50 68 GLY A CA 1
ATOM 520 C C . GLY A 1 68 ? -12.013 -2.485 14.392 1.00 95.50 68 GLY A C 1
ATOM 521 O O . GLY A 1 68 ? -12.868 -3.116 13.767 1.00 95.50 68 GLY A O 1
ATOM 522 N N . SER A 1 69 ? -12.352 -1.517 15.250 1.00 96.00 69 SER A N 1
ATOM 523 C CA . SER A 1 69 ? -13.743 -1.169 15.532 1.00 96.00 69 SER A CA 1
ATOM 524 C C . SER A 1 69 ? -14.463 -0.635 14.289 1.00 96.00 69 SER A C 1
ATOM 526 O O . SER A 1 69 ? -13.951 0.210 13.553 1.00 96.00 69 SER A O 1
ATOM 528 N N . LYS A 1 70 ? -15.716 -1.056 14.087 1.00 95.38 70 LYS A N 1
ATOM 529 C CA . LYS A 1 70 ? -16.606 -0.454 13.079 1.00 95.38 70 LYS A CA 1
ATOM 530 C C . LYS A 1 70 ? -17.088 0.937 13.480 1.00 95.38 70 LYS A C 1
ATOM 532 O O . LYS A 1 70 ? -17.627 1.653 12.643 1.00 95.38 70 LYS A O 1
ATOM 537 N N . THR A 1 71 ? -16.917 1.335 14.743 1.00 95.50 71 THR A N 1
ATOM 538 C CA . THR A 1 71 ? -17.416 2.621 15.240 1.00 95.50 71 THR A CA 1
ATOM 539 C C . THR A 1 71 ? -16.388 3.404 16.048 1.00 95.50 71 THR A C 1
ATOM 541 O O . THR A 1 71 ? -15.536 2.824 16.715 1.00 95.50 71 THR A O 1
ATOM 544 N N . GLN A 1 72 ? -16.471 4.731 16.003 1.00 94.50 72 GLN A N 1
ATOM 545 C CA . GLN A 1 72 ? -15.630 5.624 16.801 1.00 94.50 72 GLN A CA 1
ATOM 546 C C . GLN A 1 72 ? -16.427 6.843 17.248 1.00 94.50 72 GLN A C 1
ATOM 548 O O . GLN A 1 72 ? -17.261 7.355 16.503 1.00 94.50 72 GLN A O 1
ATOM 553 N N . ILE A 1 73 ? -16.153 7.327 18.457 1.00 94.12 73 ILE A N 1
ATOM 554 C CA . ILE A 1 73 ? -16.692 8.595 18.944 1.00 94.12 73 ILE A CA 1
ATOM 555 C C . ILE A 1 73 ? -15.742 9.716 18.521 1.00 94.12 73 ILE A C 1
ATOM 557 O O . ILE A 1 73 ? -14.571 9.730 18.893 1.00 94.12 73 ILE A O 1
ATOM 561 N N . CYS A 1 74 ? -16.250 10.681 17.759 1.00 89.62 74 CYS A N 1
ATOM 562 C CA . CYS A 1 74 ? -15.531 11.896 17.398 1.00 89.62 74 CYS A CA 1
ATOM 563 C C . CYS A 1 74 ? -16.355 13.101 17.851 1.00 89.62 74 CYS A C 1
ATOM 565 O O . CYS A 1 74 ? -17.464 13.308 17.361 1.00 89.62 74 CYS A O 1
ATOM 567 N N . ARG A 1 75 ? -15.811 13.899 18.783 1.00 89.81 75 ARG A N 1
ATOM 568 C CA . ARG A 1 75 ? -16.477 15.095 19.342 1.00 89.81 75 ARG A CA 1
ATOM 569 C C . ARG A 1 75 ? -17.908 14.802 19.832 1.00 89.81 75 ARG A C 1
ATOM 571 O O . ARG A 1 75 ? -18.850 15.491 19.465 1.00 89.81 75 ARG A O 1
ATOM 578 N N . GLY A 1 76 ? -18.070 13.723 20.599 1.00 91.31 76 GLY A N 1
ATOM 579 C CA . GLY A 1 76 ? -19.360 13.302 21.164 1.00 91.31 76 GLY A CA 1
ATOM 580 C C . GLY A 1 76 ? -20.311 12.595 20.191 1.00 91.31 76 GLY A C 1
ATOM 581 O O . GLY A 1 76 ? -21.304 12.031 20.630 1.00 91.31 76 GLY A O 1
ATOM 582 N N . THR A 1 77 ? -20.013 12.554 18.889 1.00 92.19 77 THR A N 1
ATOM 583 C CA . THR A 1 77 ? -20.838 11.838 17.902 1.00 92.19 77 THR A CA 1
ATOM 584 C C . THR A 1 77 ? -20.217 10.486 17.566 1.00 92.19 77 THR A C 1
ATOM 586 O O . THR A 1 77 ? -19.037 10.415 17.219 1.00 92.19 77 THR A O 1
ATOM 589 N N . LYS A 1 78 ? -21.003 9.408 17.641 1.00 95.12 78 LYS A N 1
ATOM 590 C CA . LYS A 1 78 ? -20.587 8.070 17.202 1.00 95.12 78 LYS A CA 1
ATOM 591 C C . LYS A 1 78 ? -20.686 7.979 15.679 1.00 95.12 78 LYS A C 1
ATOM 593 O O . LYS A 1 78 ? -21.732 8.267 15.110 1.00 95.12 78 LYS A O 1
ATOM 598 N N . TYR A 1 79 ? -19.617 7.556 15.022 1.00 94.88 79 TYR A N 1
ATOM 599 C CA . TYR A 1 79 ? -19.554 7.319 13.581 1.00 94.88 79 TYR A CA 1
ATOM 600 C C . TYR A 1 79 ? -19.358 5.838 13.297 1.00 94.88 79 TYR A C 1
ATOM 602 O O . TYR A 1 79 ? -18.655 5.166 14.043 1.00 94.88 79 TYR A O 1
ATOM 610 N N . THR A 1 80 ? -19.937 5.357 12.200 1.00 95.31 80 THR A N 1
ATOM 611 C CA . THR A 1 80 ? -19.754 4.002 11.671 1.00 95.31 80 THR A CA 1
ATOM 612 C C . THR A 1 80 ? -18.916 4.060 10.402 1.00 95.31 80 THR A C 1
ATOM 614 O O . THR A 1 80 ? -19.172 4.890 9.519 1.00 95.31 80 THR A O 1
ATOM 617 N N . SER A 1 81 ? -17.895 3.209 10.321 1.00 93.31 81 SER A N 1
ATOM 618 C CA . SER A 1 81 ? -17.025 3.108 9.158 1.00 93.31 81 SER A CA 1
ATOM 619 C C . SER A 1 81 ? -17.774 2.476 7.977 1.00 93.31 81 SER A C 1
ATOM 621 O O . SER A 1 81 ? -18.718 1.710 8.171 1.00 93.31 81 SER A O 1
ATOM 623 N N . PRO A 1 82 ? -17.416 2.825 6.731 1.00 92.44 82 PRO A N 1
ATOM 624 C CA . PRO A 1 82 ? -18.048 2.230 5.562 1.00 92.44 82 PRO A CA 1
ATOM 625 C C . PRO A 1 82 ? -17.678 0.747 5.422 1.00 92.44 82 PRO A C 1
ATOM 627 O O . PRO A 1 82 ? -16.543 0.345 5.685 1.00 92.44 82 PRO A O 1
ATOM 630 N N . GLU A 1 83 ? -18.628 -0.042 4.933 1.00 92.81 83 GLU A N 1
ATOM 631 C CA . GLU A 1 83 ? -18.417 -1.430 4.531 1.00 92.81 83 GLU A CA 1
ATOM 632 C C . GLU A 1 83 ? -18.336 -1.497 3.007 1.00 92.81 83 GLU A C 1
ATOM 634 O O . GLU A 1 83 ? -19.131 -0.876 2.297 1.00 92.81 83 GLU A O 1
ATOM 639 N N . ILE A 1 84 ? -17.318 -2.190 2.504 1.00 95.06 84 ILE A N 1
ATOM 640 C CA . ILE A 1 84 ? -17.075 -2.365 1.076 1.00 95.06 84 ILE A CA 1
ATOM 641 C C . ILE A 1 84 ? -16.841 -3.845 0.847 1.00 95.06 84 ILE A C 1
ATOM 643 O O . ILE A 1 84 ? -15.921 -4.411 1.430 1.00 95.06 84 ILE A O 1
ATOM 647 N N . GLN A 1 85 ? -17.637 -4.429 -0.042 1.00 95.56 85 GLN A N 1
ATOM 648 C CA . GLN A 1 85 ? -17.450 -5.791 -0.514 1.00 95.56 85 GLN A CA 1
ATOM 649 C C . GLN A 1 85 ? -17.110 -5.788 -1.992 1.00 95.56 85 GLN A C 1
ATOM 651 O O . GLN A 1 85 ? -17.770 -5.128 -2.797 1.00 95.56 85 GLN A O 1
ATOM 656 N N . ILE A 1 86 ? -16.065 -6.525 -2.355 1.00 93.00 86 ILE A N 1
ATOM 657 C CA . ILE A 1 86 ? -15.625 -6.664 -3.741 1.00 93.00 86 ILE A CA 1
ATOM 658 C C . ILE A 1 86 ? -15.391 -8.142 -4.004 1.00 93.00 86 ILE A C 1
ATOM 660 O O . ILE A 1 86 ? -14.560 -8.776 -3.360 1.00 93.00 86 ILE A O 1
ATOM 664 N N . LYS A 1 87 ? -16.143 -8.694 -4.964 1.00 90.56 87 LYS A N 1
ATOM 665 C CA . LYS A 1 87 ? -16.115 -10.128 -5.299 1.00 90.56 87 LYS A CA 1
ATOM 666 C C . LYS A 1 87 ? -16.337 -11.033 -4.074 1.00 90.56 87 LYS A C 1
ATOM 668 O O . LYS A 1 87 ? -15.681 -12.058 -3.945 1.00 90.56 87 LYS A O 1
ATOM 673 N N . GLY A 1 88 ? -17.225 -10.620 -3.169 1.00 92.56 88 GLY A N 1
ATOM 674 C CA . GLY A 1 88 ? -17.558 -11.366 -1.951 1.00 92.56 88 GLY A CA 1
ATOM 675 C C . GLY A 1 88 ? -16.572 -11.212 -0.788 1.00 92.56 88 GLY A C 1
ATOM 676 O O . GLY A 1 88 ? -16.855 -11.733 0.282 1.00 92.56 88 GLY A O 1
ATOM 677 N N . ASN A 1 89 ? -15.462 -10.484 -0.956 1.00 95.56 89 ASN A N 1
ATOM 678 C CA . ASN A 1 89 ? -14.508 -10.229 0.126 1.00 95.56 89 ASN A CA 1
ATOM 679 C C . ASN A 1 89 ? -14.766 -8.866 0.767 1.00 95.56 89 ASN A C 1
ATOM 681 O O . ASN A 1 89 ? -14.927 -7.865 0.057 1.00 95.56 89 ASN A O 1
ATOM 685 N N . ASP A 1 90 ? -14.761 -8.826 2.099 1.00 96.62 90 ASP A N 1
ATOM 686 C CA . ASP A 1 90 ? -14.772 -7.582 2.861 1.00 96.62 90 ASP A CA 1
ATOM 687 C C . ASP A 1 90 ? -13.430 -6.864 2.701 1.00 96.62 90 ASP A C 1
ATOM 689 O O . ASP A 1 90 ? -12.375 -7.351 3.105 1.00 96.62 90 ASP A O 1
ATOM 693 N N . ILE A 1 91 ? -13.469 -5.658 2.147 1.00 97.88 91 ILE A N 1
ATOM 694 C CA . ILE A 1 91 ? -12.284 -4.817 2.047 1.00 97.88 91 ILE A CA 1
ATOM 695 C C . ILE A 1 91 ? -12.039 -4.152 3.399 1.00 97.88 91 ILE A C 1
ATOM 697 O O . ILE A 1 91 ? -12.918 -3.498 3.969 1.00 97.88 91 ILE A O 1
ATOM 701 N N . LEU A 1 92 ? -10.813 -4.294 3.892 1.00 97.94 92 LEU A N 1
ATOM 702 C CA . LEU A 1 92 ? -10.334 -3.696 5.138 1.00 97.94 92 LEU A CA 1
ATOM 703 C C . LEU A 1 92 ? -9.431 -2.488 4.884 1.00 97.94 92 LEU A C 1
ATOM 705 O O . LEU A 1 92 ? -9.403 -1.556 5.691 1.00 97.94 92 LEU A O 1
ATOM 709 N N . TYR A 1 93 ? -8.743 -2.475 3.742 1.00 98.12 93 TYR A N 1
ATOM 710 C CA . TYR A 1 93 ? -7.781 -1.441 3.385 1.00 98.12 93 TYR A CA 1
ATOM 711 C C . TYR A 1 93 ? -7.903 -1.042 1.924 1.00 98.12 93 TYR A C 1
ATOM 713 O O . TYR A 1 93 ? -8.120 -1.881 1.050 1.00 98.12 93 TYR A O 1
ATOM 721 N N . ILE A 1 94 ? -7.690 0.243 1.645 1.00 98.12 94 ILE A N 1
ATOM 722 C CA . ILE A 1 94 ? -7.516 0.730 0.276 1.00 98.12 94 ILE A CA 1
ATOM 723 C C . ILE A 1 94 ? -6.166 1.413 0.147 1.00 98.12 94 ILE A C 1
ATOM 725 O O . ILE A 1 94 ? -5.902 2.384 0.854 1.00 98.12 94 ILE A O 1
ATOM 729 N N . VAL A 1 95 ? -5.340 0.940 -0.781 1.00 98.25 95 VAL A N 1
ATOM 730 C CA . VAL A 1 95 ? -4.058 1.566 -1.115 1.00 98.25 95 VAL A CA 1
ATOM 731 C C . VAL A 1 95 ? -4.248 2.379 -2.385 1.00 98.25 95 VAL A C 1
ATOM 733 O O . VAL A 1 95 ? -4.500 1.835 -3.461 1.00 98.25 95 VAL A O 1
ATOM 736 N N . TYR A 1 96 ? -4.158 3.698 -2.255 1.00 98.12 96 TYR A N 1
ATOM 737 C CA . TYR A 1 96 ? -4.251 4.619 -3.378 1.00 98.12 96 TYR A CA 1
ATOM 738 C C . TYR A 1 96 ? -2.866 4.963 -3.902 1.00 98.12 96 TYR A C 1
ATOM 740 O O . TYR A 1 96 ? -2.026 5.435 -3.142 1.00 98.12 96 TYR A O 1
ATOM 748 N N . PHE A 1 97 ? -2.681 4.859 -5.215 1.00 98.06 97 PHE A N 1
ATOM 749 C CA . PHE A 1 97 ? -1.527 5.410 -5.919 1.00 98.06 97 PHE A CA 1
ATOM 750 C C . PHE A 1 97 ? -1.957 6.611 -6.760 1.00 98.06 97 PHE A C 1
ATOM 752 O O . PHE A 1 97 ? -2.866 6.527 -7.592 1.00 98.06 97 PHE A O 1
ATOM 759 N N . HIS A 1 98 ? -1.318 7.757 -6.536 1.00 97.50 98 HIS A N 1
ATOM 760 C CA . HIS A 1 98 ? -1.651 9.004 -7.210 1.00 97.50 98 HIS A CA 1
ATOM 761 C C . HIS A 1 98 ? -0.909 9.112 -8.545 1.00 97.50 98 HIS A C 1
ATOM 763 O O . HIS A 1 98 ? 0.292 9.367 -8.569 1.00 97.50 98 HIS A O 1
ATOM 769 N N . LEU A 1 99 ? -1.604 8.949 -9.675 1.00 96.44 99 LEU A N 1
ATOM 770 C CA . LEU A 1 99 ? -0.992 9.049 -11.008 1.00 96.44 99 LEU A CA 1
ATOM 771 C C . LEU A 1 99 ? -1.213 10.438 -11.624 1.00 96.44 99 LEU A C 1
ATOM 773 O O . LEU A 1 99 ? -2.314 10.976 -11.493 1.00 96.44 99 LEU A O 1
ATOM 777 N N . PRO A 1 100 ? -0.195 11.056 -12.258 1.00 95.88 100 PRO A N 1
ATOM 778 C CA . PRO A 1 100 ? 1.103 10.476 -12.607 1.00 95.88 100 PRO A CA 1
ATOM 779 C C . PRO A 1 100 ? 2.184 10.584 -11.516 1.00 95.88 100 PRO A C 1
ATOM 781 O O . PRO A 1 100 ? 3.282 10.078 -11.737 1.00 95.88 100 PRO A O 1
ATOM 784 N N . ARG A 1 101 ? 1.917 11.241 -10.376 1.00 96.06 101 ARG A N 1
ATOM 785 C CA . ARG A 1 101 ? 2.943 11.562 -9.364 1.00 96.06 101 ARG A CA 1
ATOM 786 C C . ARG A 1 101 ? 3.743 10.355 -8.892 1.00 96.06 101 ARG A C 1
ATOM 788 O O . ARG A 1 101 ? 4.960 10.416 -8.952 1.00 96.06 101 ARG A O 1
ATOM 795 N N . PHE A 1 102 ? 3.084 9.267 -8.500 1.00 97.25 102 PHE A N 1
ATOM 796 C CA . PHE A 1 102 ? 3.738 8.044 -8.032 1.00 97.25 102 PHE A CA 1
ATOM 797 C C . PHE A 1 102 ? 4.719 7.479 -9.064 1.00 97.25 102 PHE A C 1
ATOM 799 O O . PHE A 1 102 ? 5.877 7.237 -8.753 1.00 97.25 102 PHE A O 1
ATOM 806 N N . LEU A 1 103 ? 4.305 7.339 -10.328 1.00 96.62 103 LEU A N 1
ATOM 807 C CA . LEU A 1 103 ? 5.205 6.826 -11.367 1.00 96.62 103 LEU A CA 1
ATOM 808 C C . LEU A 1 103 ? 6.368 7.777 -11.670 1.00 96.62 103 LEU A C 1
ATOM 810 O O . LEU A 1 103 ? 7.387 7.334 -12.187 1.00 96.62 103 LEU A O 1
ATOM 814 N N . ASN A 1 104 ? 6.243 9.059 -11.338 1.00 95.62 104 ASN A N 1
ATOM 815 C CA . ASN A 1 104 ? 7.309 10.050 -11.470 1.00 95.62 104 ASN A CA 1
ATOM 816 C C . ASN A 1 104 ? 8.064 10.297 -10.150 1.00 95.62 104 ASN A C 1
ATOM 818 O O . ASN A 1 104 ? 8.897 11.203 -10.098 1.00 95.62 104 ASN A O 1
ATOM 822 N N . HIS A 1 105 ? 7.754 9.548 -9.088 1.00 93.94 105 HIS A N 1
ATOM 823 C CA . HIS A 1 105 ? 8.371 9.703 -7.780 1.00 93.94 105 HIS A CA 1
ATOM 824 C C . HIS A 1 105 ? 9.702 8.958 -7.753 1.00 93.94 105 HIS A C 1
ATOM 826 O O . HIS A 1 105 ? 9.731 7.762 -7.493 1.00 93.94 105 HIS A O 1
ATOM 832 N N . GLY A 1 106 ? 10.781 9.668 -8.081 1.00 92.94 106 GLY A N 1
ATOM 833 C CA . GLY A 1 106 ? 12.127 9.114 -8.009 1.00 92.94 106 GLY A CA 1
ATOM 834 C C . GLY A 1 106 ? 12.367 7.947 -8.969 1.00 92.94 106 GLY A C 1
ATOM 835 O O . GLY A 1 106 ? 11.763 7.857 -10.051 1.00 92.94 106 GLY A O 1
ATOM 836 N N . ASP A 1 107 ? 13.290 7.079 -8.580 1.00 95.94 107 ASP A N 1
ATOM 837 C CA . ASP A 1 107 ? 13.715 5.926 -9.360 1.00 95.94 107 ASP A CA 1
ATOM 838 C C . ASP A 1 107 ? 12.906 4.650 -9.042 1.00 95.94 107 ASP A C 1
ATOM 840 O O . ASP A 1 107 ? 11.779 4.691 -8.545 1.00 95.94 107 ASP A O 1
ATOM 844 N N . HIS A 1 108 ? 13.429 3.489 -9.441 1.00 97.44 108 HIS A N 1
ATOM 845 C CA . HIS A 1 108 ? 12.795 2.195 -9.183 1.00 97.44 108 HIS A CA 1
ATOM 846 C C . HIS A 1 108 ? 12.683 1.890 -7.686 1.00 97.44 108 HIS A C 1
ATOM 848 O O . HIS A 1 108 ? 11.633 1.418 -7.242 1.00 97.44 108 HIS A O 1
ATOM 854 N N . ARG A 1 109 ? 13.745 2.173 -6.931 1.00 97.50 109 ARG A N 1
ATOM 855 C CA . ARG A 1 109 ? 13.845 1.874 -5.508 1.00 97.50 109 ARG A CA 1
ATOM 856 C C . ARG A 1 109 ? 12.934 2.798 -4.709 1.00 97.50 109 ARG A C 1
ATOM 858 O O . ARG A 1 109 ? 12.181 2.295 -3.886 1.00 97.50 109 ARG A O 1
ATOM 865 N N . ASP A 1 110 ? 12.901 4.096 -5.019 1.00 97.25 110 ASP A N 1
ATOM 866 C CA . ASP A 1 110 ? 12.028 5.073 -4.340 1.00 97.25 110 ASP A CA 1
ATOM 867 C C . ASP A 1 110 ? 10.537 4.684 -4.412 1.00 97.25 110 ASP A C 1
ATOM 869 O O . ASP A 1 110 ? 9.776 4.783 -3.442 1.00 97.25 110 ASP A O 1
ATOM 873 N N . LYS A 1 111 ? 10.094 4.199 -5.579 1.00 98.25 111 LYS A N 1
ATOM 874 C CA . LYS A 1 111 ? 8.703 3.761 -5.782 1.00 98.25 111 LYS A CA 1
ATOM 875 C C . LYS A 1 111 ? 8.398 2.474 -5.040 1.00 98.25 111 LYS A C 1
ATOM 877 O O . LYS A 1 111 ? 7.280 2.318 -4.557 1.00 98.25 111 LYS A O 1
ATOM 882 N N . LEU A 1 112 ? 9.360 1.559 -4.967 1.00 98.19 112 LEU A N 1
ATOM 883 C CA . LEU A 1 112 ? 9.205 0.318 -4.220 1.00 98.19 112 LEU A CA 1
ATOM 884 C C . LEU A 1 112 ? 9.183 0.590 -2.713 1.00 98.19 112 LEU A C 1
ATOM 886 O O . LEU A 1 112 ? 8.284 0.106 -2.034 1.00 98.19 112 LEU A O 1
ATOM 890 N N . GLU A 1 113 ? 10.067 1.463 -2.227 1.00 98.25 113 GLU A N 1
ATOM 891 C CA . GLU A 1 113 ? 10.067 1.953 -0.847 1.00 98.25 113 GLU A CA 1
ATOM 892 C C . GLU A 1 113 ? 8.711 2.571 -0.491 1.00 98.25 113 GLU A C 1
ATOM 894 O O . GLU A 1 113 ? 8.140 2.265 0.551 1.00 98.25 113 GLU A O 1
ATOM 899 N N . THR A 1 114 ? 8.124 3.356 -1.400 1.00 97.81 114 THR A N 1
ATOM 900 C CA . THR A 1 114 ? 6.766 3.897 -1.233 1.00 97.81 114 THR A CA 1
ATOM 901 C C . THR A 1 114 ? 5.704 2.793 -1.130 1.00 97.81 114 THR A C 1
ATOM 903 O O . THR A 1 114 ? 4.797 2.901 -0.311 1.00 97.81 114 THR A O 1
ATOM 906 N N . VAL A 1 115 ? 5.783 1.723 -1.931 1.00 98.44 115 VAL A N 1
ATOM 907 C CA . VAL A 1 115 ? 4.842 0.590 -1.827 1.00 98.44 115 VAL A CA 1
ATOM 908 C C . VAL A 1 115 ? 4.957 -0.070 -0.452 1.00 98.44 115 VAL A C 1
ATOM 910 O O . VAL A 1 115 ? 3.941 -0.231 0.223 1.00 98.44 115 VAL A O 1
ATOM 913 N N . LEU A 1 116 ? 6.174 -0.400 -0.010 1.00 98.44 116 LEU A N 1
ATOM 914 C CA . LEU A 1 116 ? 6.404 -1.033 1.291 1.00 98.44 116 LEU A CA 1
ATOM 915 C C . LEU A 1 116 ? 6.016 -0.109 2.452 1.00 98.44 116 LEU A C 1
ATOM 917 O O . LEU A 1 116 ? 5.461 -0.582 3.439 1.00 98.44 116 LEU A O 1
ATOM 921 N N . HIS A 1 117 ? 6.231 1.202 2.316 1.00 97.31 117 HIS A N 1
ATOM 922 C CA . HIS A 1 117 ? 5.780 2.212 3.273 1.00 97.31 117 HIS A CA 1
ATOM 923 C C . HIS A 1 117 ? 4.266 2.125 3.498 1.00 97.31 117 HIS A C 1
ATOM 925 O O . HIS A 1 117 ? 3.807 2.026 4.635 1.00 97.31 117 HIS A O 1
ATOM 931 N N . GLU A 1 118 ? 3.476 2.124 2.420 1.00 97.69 118 GLU A N 1
ATOM 932 C CA . GLU A 1 118 ? 2.018 2.042 2.539 1.00 97.69 118 GLU A CA 1
ATOM 933 C C . GLU A 1 118 ? 1.547 0.697 3.099 1.00 97.69 118 GLU A C 1
ATOM 935 O O . GLU A 1 118 ? 0.587 0.661 3.869 1.00 97.69 118 GLU A O 1
ATOM 940 N N . LEU A 1 119 ? 2.220 -0.407 2.752 1.00 98.19 119 LEU A N 1
ATOM 941 C CA . LEU A 1 119 ? 1.904 -1.719 3.321 1.00 98.19 119 LEU A CA 1
ATOM 942 C C . LEU A 1 119 ? 2.263 -1.797 4.807 1.00 98.19 119 LEU A C 1
ATOM 944 O O . LEU A 1 119 ? 1.524 -2.395 5.579 1.00 98.19 119 LEU A O 1
ATOM 948 N N . TYR A 1 120 ? 3.354 -1.167 5.243 1.00 97.31 120 TYR A N 1
ATOM 949 C CA . TYR A 1 120 ? 3.788 -1.229 6.638 1.00 97.31 120 TYR A CA 1
ATOM 950 C C . TYR A 1 120 ? 2.857 -0.449 7.579 1.00 97.31 120 TYR A C 1
ATOM 952 O O . TYR A 1 120 ? 2.792 -0.739 8.776 1.00 97.31 120 TYR A O 1
ATOM 960 N N . HIS A 1 121 ? 2.071 0.492 7.043 1.00 96.25 121 HIS A N 1
ATOM 961 C CA . HIS A 1 121 ? 0.968 1.127 7.771 1.00 96.25 121 HIS A CA 1
ATOM 962 C C . HIS A 1 121 ? -0.192 0.178 8.089 1.00 96.25 121 HIS A C 1
ATOM 964 O O . HIS A 1 121 ? -1.044 0.541 8.899 1.00 96.25 121 HIS A O 1
ATOM 970 N N . ILE A 1 122 ? -0.261 -1.015 7.496 1.00 97.88 122 ILE A N 1
ATOM 971 C CA . ILE A 1 122 ? -1.285 -2.010 7.829 1.00 97.88 122 ILE A CA 1
ATOM 972 C C . ILE A 1 122 ? -1.030 -2.565 9.236 1.00 97.88 122 ILE A C 1
ATOM 974 O O . ILE A 1 122 ? 0.107 -2.844 9.626 1.00 97.88 122 ILE A O 1
ATOM 978 N N . SER A 1 123 ? -2.108 -2.684 10.017 1.00 97.38 123 SER A N 1
ATOM 979 C CA . SER A 1 123 ? -2.059 -3.247 11.366 1.00 97.38 123 SER A CA 1
ATOM 980 C C . SER A 1 123 ? -1.493 -4.672 11.341 1.00 97.38 123 SER A C 1
ATOM 982 O O . SER A 1 123 ? -1.989 -5.482 10.558 1.00 97.38 123 SER A O 1
ATOM 984 N N . PRO A 1 124 ? -0.561 -5.025 12.250 1.00 96.56 124 PRO A N 1
ATOM 985 C CA . PRO A 1 124 ? -0.088 -6.403 12.420 1.00 96.56 124 PRO A CA 1
ATOM 986 C C . PRO A 1 124 ? -1.204 -7.428 12.664 1.00 96.56 124 PRO A C 1
ATOM 988 O O . PRO A 1 124 ? -1.027 -8.603 12.372 1.00 96.56 124 PRO A O 1
ATOM 991 N N . LEU A 1 125 ? -2.351 -6.988 13.201 1.00 97.62 125 LEU A N 1
ATOM 992 C CA . LEU A 1 125 ? -3.531 -7.830 13.440 1.00 97.62 125 LEU A CA 1
ATOM 993 C C . LEU A 1 125 ? -4.457 -7.936 12.220 1.00 97.62 125 LEU A C 1
ATOM 995 O O . LEU A 1 125 ? -5.485 -8.600 12.296 1.00 97.62 125 LEU A O 1
ATOM 999 N N . PHE A 1 126 ? -4.147 -7.217 11.138 1.00 98.19 126 PHE A N 1
ATOM 1000 C CA . PHE A 1 126 ? -4.918 -7.169 9.897 1.00 98.19 126 PHE A CA 1
ATOM 1001 C C . PHE A 1 126 ? -6.430 -6.945 10.107 1.00 98.19 126 PHE A C 1
ATOM 1003 O O . PHE A 1 126 ? -7.287 -7.556 9.479 1.00 98.19 126 PHE A O 1
ATOM 1010 N N . ASN A 1 127 ? -6.781 -6.042 11.022 1.00 97.44 127 ASN A N 1
ATOM 1011 C CA . ASN A 1 127 ? -8.153 -5.828 11.494 1.00 97.44 127 ASN A CA 1
ATOM 1012 C C . ASN A 1 127 ? -8.840 -4.595 10.876 1.00 97.44 127 ASN A C 1
ATOM 1014 O O . ASN A 1 127 ? -9.859 -4.135 11.382 1.00 97.44 127 ASN A O 1
ATOM 1018 N N . GLY A 1 128 ? -8.281 -4.025 9.806 1.00 96.94 128 GLY A N 1
ATOM 1019 C CA . GLY A 1 128 ? -8.788 -2.822 9.138 1.00 96.94 128 GLY A CA 1
ATOM 1020 C C . GLY A 1 128 ? -8.402 -1.494 9.794 1.00 96.94 128 GLY A C 1
ATOM 1021 O O . GLY A 1 128 ? -8.782 -0.454 9.264 1.00 96.94 128 GLY A O 1
ATOM 1022 N N . ASP A 1 129 ? -7.665 -1.514 10.909 1.00 96.62 129 ASP A N 1
ATOM 1023 C CA . ASP A 1 129 ? -7.000 -0.348 11.512 1.00 96.62 129 ASP A CA 1
ATOM 1024 C C . ASP A 1 129 ? -5.568 -0.210 10.973 1.00 96.62 129 ASP A C 1
ATOM 1026 O O . ASP A 1 129 ? -5.025 -1.128 10.357 1.00 96.62 129 ASP A O 1
ATOM 1030 N N . ILE A 1 130 ? -4.922 0.920 11.215 1.00 95.12 130 ILE A N 1
ATOM 1031 C CA . ILE A 1 130 ? -3.499 1.097 10.904 1.00 95.12 130 ILE A CA 1
ATOM 1032 C C . ILE A 1 130 ? -2.602 0.487 11.986 1.00 95.12 130 ILE A C 1
ATOM 1034 O O . ILE A 1 130 ? -3.017 0.287 13.128 1.00 95.12 130 ILE A O 1
ATOM 1038 N N . ARG A 1 131 ? -1.333 0.260 11.651 1.00 94.44 131 ARG A N 1
ATOM 1039 C CA . ARG A 1 131 ? -0.273 0.019 12.628 1.00 94.44 131 ARG A CA 1
ATOM 1040 C C . ARG A 1 131 ? -0.183 1.216 13.571 1.00 94.44 131 ARG A C 1
ATOM 1042 O O . ARG A 1 131 ? 0.023 2.346 13.131 1.00 94.44 131 ARG A O 1
ATOM 1049 N N . ARG A 1 132 ? -0.327 0.952 14.871 1.00 91.06 132 ARG A N 1
ATOM 1050 C CA . ARG A 1 132 ? -0.217 1.959 15.929 1.00 91.06 132 ARG A CA 1
ATOM 1051 C C . ARG A 1 132 ? 1.096 1.799 16.673 1.00 91.06 132 ARG A C 1
ATOM 1053 O O . ARG A 1 132 ? 1.369 0.753 17.252 1.00 91.06 132 ARG A O 1
ATOM 1060 N N . PHE A 1 133 ? 1.895 2.853 16.670 1.00 85.81 133 PHE A N 1
ATOM 1061 C CA . PHE A 1 133 ? 3.072 2.996 17.511 1.00 85.81 133 PHE A CA 1
ATOM 1062 C C . PHE A 1 133 ? 2.698 3.706 18.817 1.00 85.81 133 PHE A C 1
ATOM 1064 O O . PHE A 1 133 ? 1.811 4.564 18.812 1.00 85.81 133 PHE A O 1
ATOM 1071 N N . PRO A 1 134 ? 3.374 3.396 19.934 1.00 78.25 134 PRO A N 1
ATOM 1072 C CA . PRO A 1 134 ? 3.155 4.109 21.184 1.00 78.25 134 PRO A CA 1
ATOM 1073 C C . PRO A 1 134 ? 3.502 5.601 21.044 1.00 78.25 134 PRO A C 1
ATOM 1075 O O . PRO A 1 134 ? 4.417 5.980 20.310 1.00 78.25 134 PRO A O 1
ATOM 1078 N N . GLY A 1 135 ? 2.788 6.446 21.791 1.00 75.25 135 GLY A N 1
ATOM 1079 C CA . GLY A 1 135 ? 3.005 7.895 21.835 1.00 75.25 135 GLY A CA 1
ATOM 1080 C C . GLY A 1 135 ? 2.061 8.708 20.940 1.00 75.25 135 GLY A C 1
ATOM 1081 O O . GLY A 1 135 ? 1.110 8.195 20.358 1.00 75.25 135 GLY A O 1
ATOM 1082 N N . LYS A 1 136 ? 2.312 10.024 20.848 1.00 66.38 136 LYS A N 1
ATOM 1083 C CA . LYS A 1 136 ? 1.433 10.979 20.135 1.00 66.38 136 LYS A CA 1
ATOM 1084 C C . LYS A 1 136 ? 1.358 10.720 18.622 1.00 66.38 136 LYS A C 1
ATOM 1086 O O . LYS A 1 136 ? 0.329 10.980 18.006 1.00 66.38 136 LYS A O 1
ATOM 1091 N N . ASN A 1 137 ? 2.435 10.200 18.032 1.00 74.94 137 ASN A N 1
ATOM 1092 C CA . ASN A 1 137 ? 2.547 9.933 16.597 1.00 74.94 137 ASN A CA 1
ATOM 1093 C C . ASN A 1 137 ? 2.254 8.463 16.291 1.00 74.94 137 ASN A C 1
ATOM 1095 O O . ASN A 1 137 ? 3.136 7.710 15.876 1.00 74.94 137 ASN A O 1
ATOM 1099 N N . TYR A 1 138 ? 0.995 8.064 16.462 1.00 75.31 138 TYR A N 1
ATOM 1100 C CA . TYR A 1 138 ? 0.588 6.665 16.338 1.00 75.31 138 TYR A CA 1
ATOM 1101 C C . TYR A 1 138 ? 0.900 6.038 14.968 1.00 75.31 138 TYR A C 1
ATOM 1103 O O . TYR A 1 138 ? 1.056 4.832 14.898 1.00 75.31 138 TYR A O 1
ATOM 1111 N N . ALA A 1 139 ? 1.036 6.813 13.887 1.00 69.06 139 ALA A N 1
ATOM 1112 C CA . ALA A 1 139 ? 1.280 6.268 12.544 1.00 69.06 139 ALA A CA 1
ATOM 1113 C C . ALA A 1 139 ? 2.769 6.069 12.183 1.00 69.06 139 ALA A C 1
ATOM 1115 O O . ALA A 1 139 ? 3.076 5.304 11.280 1.00 69.06 139 ALA A O 1
ATOM 1116 N N . HIS A 1 140 ? 3.707 6.761 12.844 1.00 71.12 140 HIS A N 1
ATOM 1117 C CA . HIS A 1 140 ? 5.140 6.722 12.477 1.00 71.12 140 HIS A CA 1
ATOM 1118 C C . HIS A 1 140 ? 6.086 6.626 13.689 1.00 71.12 140 HIS A C 1
ATOM 1120 O O . HIS A 1 140 ? 7.304 6.748 13.549 1.00 71.12 140 HIS A O 1
ATOM 1126 N N . GLY A 1 141 ? 5.533 6.433 14.889 1.00 70.94 141 GLY A N 1
ATOM 1127 C CA . GLY A 1 141 ? 6.280 6.361 16.139 1.00 70.94 141 GLY A CA 1
ATOM 1128 C C . GLY A 1 141 ? 7.038 7.645 16.477 1.00 70.94 141 GLY A C 1
ATOM 1129 O O . GLY A 1 141 ? 6.747 8.737 15.985 1.00 70.94 141 GLY A O 1
ATOM 1130 N N . ASN A 1 142 ? 8.040 7.506 17.346 1.00 62.12 142 ASN A N 1
ATOM 1131 C CA . ASN A 1 142 ? 8.779 8.637 17.913 1.00 62.12 142 ASN A CA 1
ATOM 1132 C C . ASN A 1 142 ? 9.744 9.313 16.922 1.00 62.12 142 ASN A C 1
ATOM 1134 O O . ASN A 1 142 ? 10.199 10.425 17.180 1.00 62.12 142 ASN A O 1
ATOM 1138 N N . SER A 1 143 ? 10.062 8.680 15.787 1.00 78.94 143 SER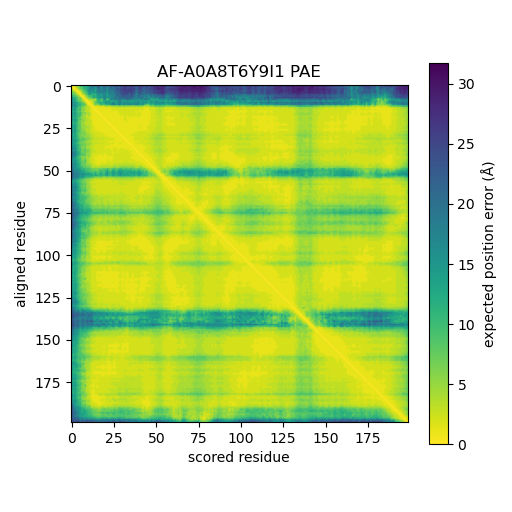 A N 1
ATOM 1139 C CA . SER A 1 143 ? 10.947 9.269 14.781 1.00 78.94 143 SER A CA 1
ATOM 1140 C C . SER A 1 143 ? 10.601 8.819 13.367 1.00 78.94 143 SER A C 1
ATOM 1142 O O . SER A 1 143 ? 10.798 7.669 12.979 1.00 78.94 143 SER A O 1
ATOM 1144 N N . ARG A 1 144 ? 10.209 9.782 12.528 1.00 81.62 144 ARG A N 1
ATOM 1145 C CA . ARG A 1 144 ? 10.056 9.564 11.083 1.00 81.62 144 ARG A CA 1
ATOM 1146 C C . ARG A 1 144 ? 11.348 9.048 10.439 1.00 81.62 144 ARG A C 1
ATOM 1148 O O . ARG A 1 144 ? 11.297 8.271 9.497 1.00 81.62 144 ARG A O 1
ATOM 1155 N N . LYS A 1 145 ? 12.513 9.437 10.971 1.00 84.44 145 LYS A N 1
ATOM 1156 C CA . LYS A 1 145 ? 13.818 8.984 10.471 1.00 84.44 145 LYS A CA 1
ATOM 1157 C C . LYS A 1 145 ? 14.044 7.495 10.741 1.00 84.44 145 LYS A C 1
ATOM 1159 O O . LYS A 1 145 ? 14.567 6.811 9.869 1.00 84.44 145 LYS A O 1
ATOM 1164 N N . SER A 1 146 ? 13.676 6.985 11.922 1.00 84.50 146 SER A N 1
ATOM 1165 C CA . SER A 1 146 ? 13.792 5.546 12.205 1.00 84.50 146 SER A CA 1
ATOM 1166 C C . SER A 1 146 ? 12.804 4.736 11.382 1.00 84.50 146 SER A C 1
ATOM 1168 O O . SER A 1 146 ? 13.196 3.713 10.837 1.00 84.50 146 SER A O 1
ATOM 1170 N N . TYR A 1 147 ? 11.574 5.233 11.234 1.00 87.31 147 TYR A N 1
ATOM 1171 C CA . TYR A 1 147 ? 10.575 4.624 10.362 1.00 87.31 147 TYR A CA 1
ATOM 1172 C C . TYR A 1 147 ? 11.094 4.516 8.920 1.00 87.31 147 TYR A C 1
ATOM 1174 O O . TYR A 1 147 ? 11.147 3.424 8.369 1.00 87.31 147 TYR A O 1
ATOM 1182 N N . ASN A 1 148 ? 11.571 5.620 8.333 1.00 89.75 148 ASN A N 1
ATOM 1183 C CA . ASN A 1 148 ? 12.093 5.619 6.963 1.00 89.75 148 ASN A CA 1
ATOM 1184 C C . ASN A 1 148 ? 13.293 4.674 6.793 1.00 89.75 148 ASN A C 1
ATOM 1186 O O . ASN A 1 148 ? 13.381 3.978 5.789 1.00 89.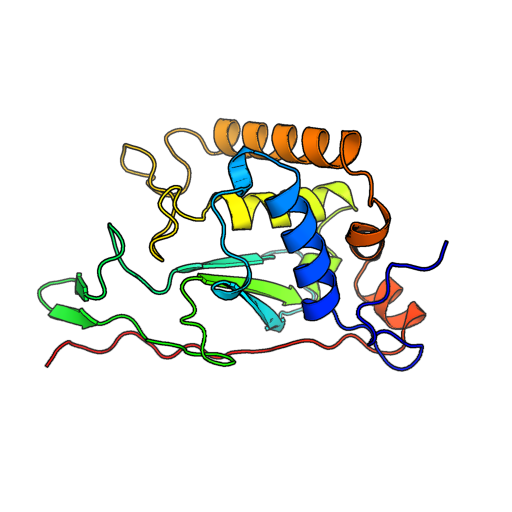75 148 ASN A O 1
ATOM 1190 N N . ARG A 1 149 ? 14.204 4.609 7.776 1.00 93.69 149 ARG A N 1
ATOM 1191 C CA . ARG A 1 149 ? 15.324 3.653 7.731 1.00 93.69 149 ARG A CA 1
ATOM 1192 C C . ARG A 1 149 ? 14.849 2.205 7.707 1.00 93.69 149 ARG A C 1
ATOM 1194 O O . ARG A 1 149 ? 15.400 1.429 6.945 1.00 93.69 149 ARG A O 1
ATOM 1201 N N . LEU A 1 150 ? 13.840 1.864 8.507 1.00 94.62 150 LEU A N 1
ATOM 1202 C CA . LEU A 1 150 ? 13.292 0.510 8.535 1.00 94.62 150 LEU A CA 1
ATOM 1203 C C . LEU A 1 150 ? 12.688 0.123 7.179 1.00 94.62 150 LEU A C 1
ATOM 1205 O O . LEU A 1 150 ? 13.007 -0.933 6.650 1.00 94.62 150 LEU A O 1
ATOM 1209 N N . ILE A 1 151 ? 11.873 1.001 6.584 1.00 97.12 151 ILE A N 1
ATOM 1210 C CA . ILE A 1 151 ? 11.295 0.741 5.255 1.00 97.12 151 ILE A CA 1
ATOM 1211 C C . ILE A 1 151 ? 12.387 0.620 4.188 1.00 97.12 151 ILE A C 1
ATOM 1213 O O . ILE A 1 151 ? 12.298 -0.239 3.315 1.00 97.12 151 ILE A O 1
ATOM 1217 N N . SER A 1 152 ? 13.429 1.447 4.272 1.00 97.44 152 SER A N 1
ATOM 1218 C CA . SER A 1 152 ? 14.597 1.358 3.396 1.00 97.44 152 SER A CA 1
ATOM 1219 C C . SER A 1 152 ? 15.274 -0.019 3.504 1.00 97.44 152 SER A C 1
ATOM 1221 O O . SER A 1 152 ? 15.491 -0.662 2.480 1.00 97.44 152 SER A O 1
ATOM 1223 N N . THR A 1 153 ? 15.486 -0.531 4.725 1.00 98.00 153 THR A N 1
ATOM 1224 C CA . THR A 1 153 ? 16.001 -1.891 4.960 1.00 98.00 153 THR A CA 1
ATOM 1225 C C . THR A 1 153 ? 15.100 -2.962 4.344 1.00 98.00 153 THR A C 1
ATOM 1227 O O . THR A 1 153 ? 15.589 -3.761 3.553 1.00 98.00 153 THR A O 1
ATOM 1230 N N . TYR A 1 154 ? 13.790 -2.936 4.605 1.00 98.25 154 TYR A N 1
ATOM 1231 C CA . TYR A 1 154 ? 12.847 -3.900 4.015 1.00 98.25 154 TYR A CA 1
ATOM 1232 C C . TYR A 1 154 ? 12.807 -3.842 2.483 1.00 98.25 154 TYR A C 1
ATOM 1234 O O . TYR A 1 154 ? 12.612 -4.849 1.804 1.00 98.25 154 TYR A O 1
ATOM 1242 N N . THR A 1 155 ? 13.014 -2.653 1.914 1.00 98.25 155 THR A N 1
ATOM 1243 C CA . THR A 1 155 ? 13.088 -2.474 0.460 1.00 98.25 155 THR A CA 1
ATOM 1244 C C . THR A 1 155 ? 14.313 -3.178 -0.107 1.00 98.25 155 THR A C 1
ATOM 1246 O O . THR A 1 155 ? 14.191 -3.903 -1.094 1.00 98.25 155 THR A O 1
ATOM 1249 N N . ASP A 1 156 ? 15.474 -3.010 0.527 1.00 97.75 156 ASP A N 1
ATOM 1250 C CA . ASP A 1 156 ? 16.706 -3.683 0.113 1.00 97.75 156 ASP A CA 1
ATOM 1251 C C . ASP A 1 156 ? 16.611 -5.203 0.325 1.00 97.75 156 ASP A C 1
ATOM 1253 O O . ASP A 1 156 ? 17.003 -5.970 -0.554 1.00 97.75 156 ASP A O 1
ATOM 1257 N N . GLU A 1 157 ? 16.027 -5.654 1.438 1.00 97.69 157 GLU A N 1
ATOM 1258 C CA . GLU A 1 157 ? 15.767 -7.073 1.710 1.00 97.69 157 GLU A CA 1
ATOM 1259 C C . GLU A 1 157 ? 14.894 -7.705 0.622 1.00 97.69 157 GLU A C 1
ATOM 1261 O O . GLU A 1 157 ? 15.262 -8.742 0.065 1.00 97.69 157 GLU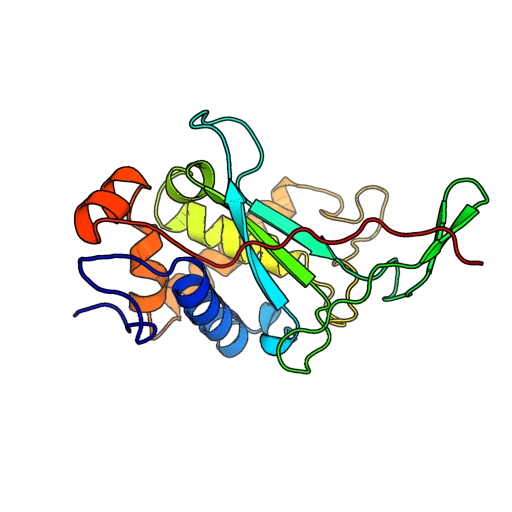 A O 1
ATOM 1266 N N . TYR A 1 158 ? 13.780 -7.069 0.248 1.00 97.69 158 TYR A N 1
ATOM 1267 C CA . TYR A 1 158 ? 12.917 -7.568 -0.823 1.00 97.69 158 TYR A CA 1
ATOM 1268 C C . TYR A 1 158 ? 13.623 -7.572 -2.189 1.00 97.69 158 TYR A C 1
ATOM 1270 O O . TYR A 1 158 ? 13.540 -8.563 -2.914 1.00 97.69 158 TYR A O 1
ATOM 1278 N N . ILE A 1 159 ? 14.347 -6.503 -2.547 1.00 96.56 159 ILE A N 1
ATOM 1279 C CA . ILE A 1 159 ? 15.089 -6.435 -3.821 1.00 96.56 159 ILE A CA 1
ATOM 1280 C C . ILE A 1 159 ? 16.123 -7.563 -3.918 1.00 96.56 159 ILE A C 1
ATOM 1282 O O . ILE A 1 159 ? 16.260 -8.167 -4.982 1.00 96.56 159 ILE A O 1
ATOM 1286 N N . ASN A 1 160 ? 16.834 -7.847 -2.827 1.00 96.12 160 ASN A N 1
ATOM 1287 C CA . ASN A 1 160 ? 17.910 -8.836 -2.809 1.00 96.12 160 ASN A CA 1
ATOM 1288 C C . ASN A 1 160 ? 17.408 -10.285 -2.717 1.00 96.12 160 ASN A C 1
ATOM 1290 O O . ASN A 1 160 ? 18.134 -11.198 -3.105 1.00 96.12 160 ASN A O 1
ATOM 1294 N N . SER A 1 161 ? 16.195 -10.507 -2.205 1.00 93.50 161 SER A N 1
ATOM 1295 C CA . SER A 1 161 ? 15.642 -11.850 -1.975 1.00 93.50 161 SER A CA 1
ATOM 1296 C C . SER A 1 161 ? 14.561 -12.276 -2.971 1.00 93.50 161 SER A C 1
ATOM 1298 O O . SER A 1 161 ? 14.309 -13.476 -3.108 1.00 93.50 161 SER A O 1
ATOM 1300 N N . THR A 1 162 ? 13.917 -11.340 -3.683 1.00 94.06 162 THR A N 1
ATOM 1301 C CA . THR A 1 162 ? 12.841 -11.690 -4.621 1.00 94.06 162 THR A CA 1
ATOM 1302 C C . THR A 1 162 ? 13.364 -12.565 -5.760 1.00 94.06 162 THR A C 1
ATOM 1304 O O . THR A 1 162 ? 14.310 -12.233 -6.474 1.00 94.06 162 THR A O 1
ATOM 1307 N N . THR A 1 163 ? 12.687 -13.689 -5.982 1.00 95.81 163 THR A N 1
ATOM 1308 C CA . THR A 1 163 ? 12.920 -14.556 -7.147 1.00 95.81 163 THR A CA 1
ATOM 1309 C C . THR A 1 163 ? 12.147 -14.082 -8.379 1.00 95.81 163 THR A C 1
ATOM 1311 O O . THR A 1 163 ? 12.259 -14.684 -9.447 1.00 95.81 163 THR A O 1
ATOM 1314 N N . ARG A 1 164 ? 11.364 -12.999 -8.243 1.00 96.75 164 ARG A N 1
ATOM 1315 C CA . ARG A 1 164 ? 10.449 -12.474 -9.263 1.00 96.75 164 ARG A CA 1
ATOM 1316 C C . ARG A 1 164 ? 10.656 -10.976 -9.525 1.00 96.75 164 ARG A C 1
ATOM 1318 O O . ARG A 1 164 ? 9.706 -10.182 -9.456 1.00 96.75 164 ARG A O 1
ATOM 1325 N N . PRO A 1 165 ? 11.889 -10.541 -9.858 1.00 95.19 165 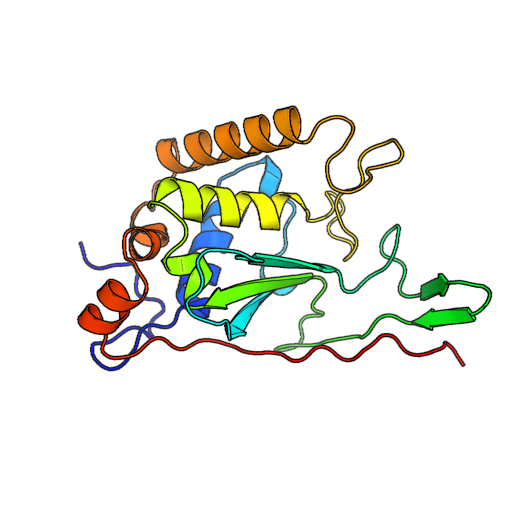PRO A N 1
ATOM 1326 C CA . PRO A 1 165 ? 12.201 -9.126 -10.061 1.00 95.19 165 PRO A CA 1
ATOM 1327 C C . PRO A 1 165 ? 11.377 -8.484 -11.192 1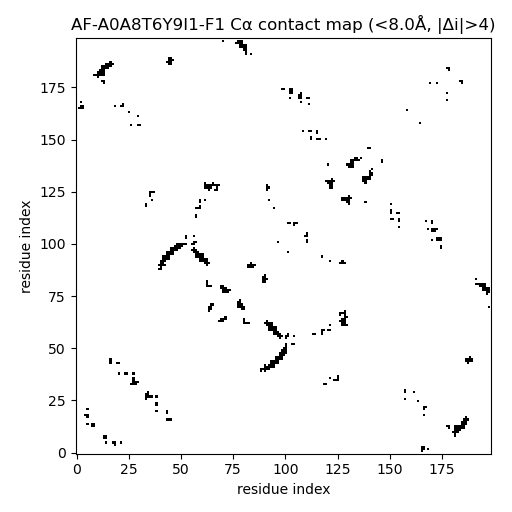.00 95.19 165 PRO A C 1
ATOM 1329 O O . PRO A 1 165 ? 11.188 -7.262 -11.211 1.00 95.19 165 PRO A O 1
ATOM 1332 N N . GLU A 1 166 ? 10.840 -9.280 -12.123 1.00 95.88 166 GLU A N 1
ATOM 1333 C CA . GLU A 1 166 ? 9.973 -8.820 -13.204 1.00 95.88 166 GLU A CA 1
ATOM 1334 C C . GLU A 1 166 ? 8.679 -8.160 -12.713 1.00 95.88 166 GLU A C 1
ATOM 1336 O O . GLU A 1 166 ? 8.142 -7.300 -13.413 1.00 95.88 166 GLU A O 1
ATOM 1341 N N . LEU A 1 167 ? 8.197 -8.495 -11.510 1.00 97.12 167 LEU A N 1
ATOM 1342 C CA . LEU A 1 167 ? 6.961 -7.933 -10.958 1.00 97.12 167 LEU A CA 1
ATOM 1343 C C . LEU A 1 167 ? 7.074 -6.449 -10.621 1.00 97.12 167 LEU A C 1
ATOM 1345 O O . LEU A 1 167 ? 6.079 -5.732 -10.659 1.00 97.12 167 LEU A O 1
ATOM 1349 N N . SER A 1 168 ? 8.284 -5.964 -10.342 1.00 96.75 168 SER A N 1
ATOM 1350 C CA . SER A 1 168 ? 8.528 -4.552 -10.039 1.00 96.75 168 SER A CA 1
ATOM 1351 C C . SER A 1 168 ? 9.060 -3.765 -11.242 1.00 96.75 168 SER A C 1
ATOM 1353 O O . SER A 1 168 ? 9.232 -2.551 -11.160 1.00 96.75 168 SER A O 1
ATOM 1355 N N . ILE A 1 169 ? 9.295 -4.410 -12.395 1.00 95.69 169 ILE A N 1
ATOM 1356 C CA . ILE A 1 169 ? 10.006 -3.786 -13.523 1.00 95.69 169 ILE A CA 1
ATOM 1357 C C . ILE A 1 169 ? 9.280 -2.565 -14.098 1.00 95.69 169 ILE A C 1
ATOM 1359 O O . ILE A 1 169 ? 9.914 -1.650 -14.622 1.00 95.69 169 ILE A O 1
ATOM 1363 N N . PHE A 1 170 ? 7.950 -2.521 -13.991 1.00 96.81 170 PHE A N 1
ATOM 1364 C CA . PHE A 1 170 ? 7.159 -1.388 -14.466 1.00 96.81 170 PHE A CA 1
ATOM 1365 C C . PHE A 1 170 ? 7.442 -0.101 -13.672 1.00 96.81 170 PHE A C 1
ATOM 1367 O O . PHE A 1 170 ? 7.304 0.991 -14.221 1.00 96.81 170 PHE A O 1
ATOM 1374 N N . LEU A 1 171 ? 7.912 -0.217 -12.424 1.00 97.69 171 LEU A N 1
ATOM 1375 C CA . LEU A 1 171 ? 8.307 0.914 -11.581 1.00 97.69 171 LEU A CA 1
ATOM 1376 C C . LEU A 1 171 ? 9.610 1.577 -12.060 1.00 97.69 171 LEU A C 1
ATOM 1378 O O . LEU A 1 171 ? 9.850 2.744 -11.755 1.00 97.69 171 LEU A O 1
ATOM 1382 N N . LYS A 1 172 ? 10.415 0.909 -12.899 1.00 96.56 172 LYS A N 1
ATOM 1383 C CA . LYS A 1 172 ? 11.586 1.535 -13.546 1.00 96.56 172 LYS A CA 1
ATOM 1384 C C . LYS A 1 172 ? 11.198 2.668 -14.501 1.00 96.56 172 LYS A C 1
ATOM 1386 O O . LYS A 1 172 ? 12.027 3.508 -14.835 1.00 96.56 172 LYS A O 1
ATOM 1391 N N . TYR A 1 173 ? 9.942 2.714 -14.948 1.00 96.75 173 TYR A N 1
ATOM 1392 C CA . TYR A 1 173 ? 9.463 3.736 -15.871 1.00 96.75 173 TYR A CA 1
ATOM 1393 C C . TYR A 1 173 ? 8.820 4.920 -15.140 1.00 96.75 173 TYR A C 1
ATOM 1395 O O . TYR A 1 173 ? 8.116 4.770 -14.142 1.00 96.75 173 TYR A O 1
ATOM 1403 N N . GLY A 1 174 ? 9.019 6.117 -15.696 1.00 96.25 174 GLY A N 1
ATOM 1404 C CA . GLY A 1 174 ? 8.148 7.268 -15.452 1.00 96.25 174 GLY A CA 1
ATOM 1405 C C . GLY A 1 174 ? 6.792 7.109 -16.148 1.00 96.25 174 GLY A C 1
ATOM 1406 O O . GLY A 1 174 ? 6.670 6.320 -17.088 1.00 96.25 174 GLY A O 1
ATOM 1407 N N . TYR A 1 175 ? 5.792 7.914 -15.775 1.00 95.56 175 TYR A N 1
ATOM 1408 C CA . TYR A 1 175 ? 4.443 7.837 -16.361 1.00 95.56 175 TYR A CA 1
ATOM 1409 C C . TYR A 1 175 ? 4.463 7.935 -17.895 1.00 95.56 175 TYR A C 1
ATOM 1411 O O . TYR A 1 175 ? 3.876 7.107 -18.588 1.00 95.56 175 TYR A O 1
ATOM 1419 N N . SER A 1 176 ? 5.182 8.919 -18.446 1.00 95.19 176 SER A N 1
ATOM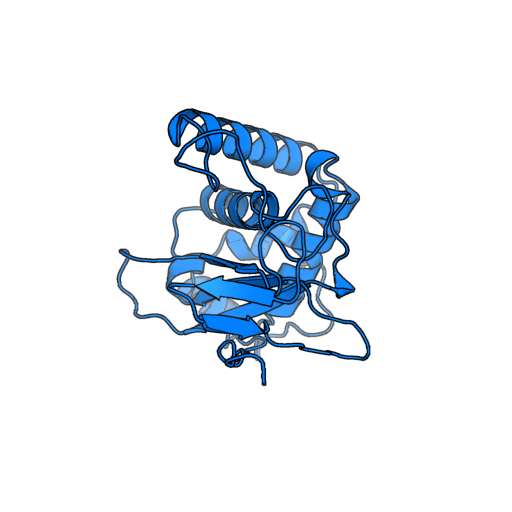 1420 C CA . SER A 1 176 ? 5.282 9.114 -19.901 1.00 95.19 176 SER A CA 1
ATOM 1421 C C . SER A 1 176 ? 6.012 7.966 -20.601 1.00 95.19 176 SER A C 1
ATOM 1423 O O . SER A 1 176 ? 5.656 7.609 -21.721 1.00 95.19 176 SER A O 1
ATOM 1425 N N . GLY A 1 177 ? 7.025 7.378 -19.954 1.00 95.50 177 GLY A N 1
ATOM 1426 C CA . GLY A 1 177 ? 7.766 6.236 -20.494 1.00 95.50 177 GLY A CA 1
ATOM 1427 C C . GLY A 1 177 ? 6.909 4.976 -20.546 1.00 95.50 177 GLY A C 1
ATOM 1428 O O . GLY A 1 177 ? 6.871 4.300 -21.571 1.00 95.50 177 GLY A O 1
ATOM 1429 N N . LEU A 1 178 ? 6.163 4.718 -19.473 1.00 95.12 178 LEU A N 1
ATOM 1430 C CA . LEU A 1 178 ? 5.252 3.584 -19.390 1.00 95.12 178 LEU A CA 1
ATOM 1431 C C . LEU A 1 178 ? 4.090 3.733 -20.383 1.00 95.12 178 LEU A C 1
ATOM 1433 O O . LEU A 1 178 ? 3.799 2.799 -21.125 1.00 95.12 178 LEU A O 1
ATOM 1437 N N . LYS A 1 179 ? 3.505 4.936 -20.485 1.00 95.19 179 LYS A N 1
ATOM 1438 C CA . LYS A 1 179 ? 2.468 5.244 -21.479 1.00 95.19 179 LYS A CA 1
ATOM 1439 C C . LYS A 1 179 ? 2.981 5.076 -22.910 1.00 95.19 179 LYS A C 1
ATOM 1441 O O . LYS A 1 179 ? 2.282 4.504 -23.729 1.00 95.19 179 LYS A O 1
ATOM 1446 N N . ARG A 1 180 ? 4.199 5.530 -23.227 1.00 95.50 180 ARG A N 1
ATOM 1447 C CA . ARG A 1 180 ? 4.786 5.340 -24.566 1.00 95.50 180 ARG A CA 1
ATOM 1448 C C . ARG A 1 180 ? 4.959 3.858 -24.909 1.00 95.50 180 ARG A C 1
ATOM 1450 O O . ARG A 1 180 ? 4.777 3.487 -26.059 1.00 95.50 180 ARG A O 1
ATOM 1457 N N . LYS A 1 181 ? 5.305 3.025 -23.924 1.00 93.88 181 LYS A N 1
ATOM 1458 C CA . LYS A 1 181 ? 5.522 1.586 -24.117 1.00 93.88 181 LYS A CA 1
ATOM 1459 C C . LYS A 1 181 ? 4.225 0.802 -24.351 1.00 93.88 181 LYS A C 1
ATOM 1461 O O . LYS A 1 181 ? 4.239 -0.145 -25.125 1.00 93.88 181 LYS A O 1
ATOM 1466 N N . TYR A 1 182 ? 3.138 1.184 -23.682 1.00 93.75 182 TYR A N 1
ATOM 1467 C CA . TYR A 1 182 ? 1.882 0.418 -23.662 1.00 93.75 182 TYR A CA 1
ATOM 1468 C C . TYR A 1 182 ? 0.662 1.202 -24.176 1.00 93.75 182 TYR A C 1
ATOM 1470 O O . TYR A 1 182 ? -0.467 0.790 -23.947 1.00 93.75 182 TYR A O 1
ATOM 1478 N N . GLY A 1 183 ? 0.854 2.366 -24.802 1.00 93.62 183 GLY A N 1
ATOM 1479 C CA . GLY A 1 183 ? -0.207 3.239 -25.328 1.00 93.62 183 GLY A CA 1
ATOM 1480 C C . GLY A 1 183 ? -0.997 4.009 -24.257 1.00 93.62 183 GLY A C 1
ATOM 1481 O O . GLY A 1 183 ? -1.073 5.243 -24.282 1.00 93.62 183 GLY A O 1
ATOM 1482 N N . ALA A 1 184 ? -1.558 3.293 -23.283 1.00 93.81 184 ALA A N 1
ATOM 1483 C CA . ALA A 1 184 ? -2.357 3.827 -22.185 1.00 93.81 184 ALA A CA 1
ATOM 1484 C C . ALA A 1 184 ? -1.960 3.211 -20.836 1.00 93.81 184 ALA A C 1
ATOM 1486 O O . ALA A 1 184 ? -1.294 2.182 -20.766 1.00 93.81 184 ALA A O 1
ATOM 1487 N N . ILE A 1 185 ? -2.376 3.856 -19.746 1.00 96.00 185 ILE A N 1
ATOM 1488 C CA . ILE A 1 185 ? -2.277 3.320 -18.385 1.00 96.00 185 ILE A CA 1
ATOM 1489 C C . ILE A 1 185 ? -3.685 3.371 -17.806 1.00 96.00 185 ILE A C 1
ATOM 1491 O O . ILE A 1 185 ? -4.297 4.440 -17.793 1.00 96.00 185 ILE A O 1
ATOM 1495 N N . TYR A 1 186 ? -4.187 2.233 -17.347 1.00 95.50 186 TYR A N 1
ATOM 1496 C CA . TYR A 1 186 ? -5.499 2.101 -16.729 1.00 95.50 186 TYR A CA 1
ATOM 1497 C C . TYR A 1 186 ? -5.385 1.374 -15.388 1.00 95.50 186 TYR A C 1
ATOM 1499 O O . TYR A 1 186 ? -4.333 0.850 -15.021 1.00 95.50 186 TYR A O 1
ATOM 1507 N N . GLY A 1 187 ? -6.477 1.371 -14.637 1.00 95.56 187 GLY A N 1
ATOM 1508 C CA . GLY A 1 187 ? -6.592 0.603 -13.411 1.00 95.56 187 GLY A CA 1
ATOM 1509 C C . GLY A 1 187 ? -7.862 0.941 -12.651 1.00 95.56 187 GLY A C 1
ATOM 1510 O O . GLY A 1 187 ? -8.609 1.848 -13.023 1.00 95.56 187 GLY A O 1
ATOM 1511 N N . ASP A 1 188 ? -8.083 0.192 -11.582 1.00 96.38 188 ASP A N 1
ATOM 1512 C CA . ASP A 1 188 ? -9.261 0.304 -10.739 1.00 96.38 188 AS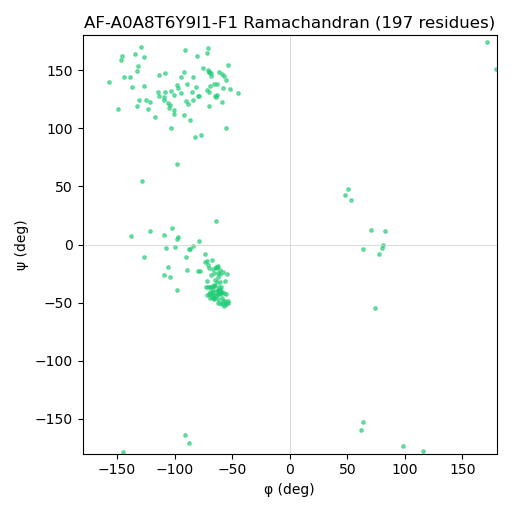P A CA 1
ATOM 1513 C C . ASP A 1 188 ? -9.301 1.666 -10.019 1.00 96.38 188 ASP A C 1
ATOM 1515 O O . ASP A 1 188 ? -8.294 2.156 -9.499 1.00 96.38 188 ASP A O 1
ATOM 1519 N N . ILE A 1 189 ? -10.483 2.280 -9.948 1.00 95.81 189 ILE A N 1
ATOM 1520 C CA . ILE A 1 189 ? -10.744 3.516 -9.197 1.00 95.81 189 ILE A CA 1
ATOM 1521 C C . ILE A 1 189 ? -11.930 3.256 -8.270 1.00 95.81 189 ILE A C 1
ATOM 1523 O O . ILE A 1 189 ? -12.935 2.687 -8.687 1.00 95.81 189 ILE A O 1
ATOM 1527 N N . ILE A 1 190 ? -11.842 3.708 -7.017 1.00 94.62 190 ILE A N 1
ATOM 1528 C CA . ILE A 1 190 ? -12.954 3.622 -6.065 1.00 94.62 190 ILE A CA 1
ATOM 1529 C C . ILE A 1 190 ? -13.110 4.906 -5.257 1.00 94.62 190 ILE A C 1
ATOM 1531 O O . ILE A 1 190 ? -12.148 5.467 -4.717 1.00 94.62 190 ILE A O 1
ATOM 1535 N N . ARG A 1 191 ? -14.363 5.343 -5.116 1.00 88.62 191 ARG A N 1
ATOM 1536 C CA . ARG A 1 191 ? -14.759 6.410 -4.198 1.00 88.62 191 ARG A CA 1
ATOM 1537 C C . ARG A 1 191 ? -15.415 5.793 -2.969 1.00 88.62 191 ARG A C 1
ATOM 1539 O O . ARG A 1 191 ? -16.589 5.450 -2.988 1.00 88.62 191 ARG A O 1
ATOM 1546 N N . VAL A 1 192 ? -14.650 5.678 -1.890 1.00 87.31 192 VAL A N 1
ATOM 1547 C CA . VAL A 1 192 ? -15.161 5.133 -0.627 1.00 87.31 192 VAL A CA 1
ATOM 1548 C C . VAL A 1 192 ? -16.141 6.122 0.012 1.00 87.31 192 VAL A C 1
ATOM 1550 O O . VAL A 1 192 ? -15.780 7.301 0.168 1.00 87.31 192 VAL A O 1
ATOM 1553 N N . PRO A 1 193 ? -17.332 5.665 0.439 1.00 86.12 193 PRO A N 1
ATOM 1554 C CA . PRO A 1 193 ? -18.271 6.480 1.198 1.00 86.12 193 PRO A CA 1
ATOM 1555 C C . PRO A 1 193 ? -17.627 7.112 2.441 1.00 86.12 193 PRO A C 1
ATOM 1557 O O . PRO A 1 193 ? -16.633 6.627 2.987 1.00 86.12 193 PRO A O 1
ATOM 1560 N N . ARG A 1 194 ? -18.170 8.240 2.899 1.00 86.25 194 ARG A N 1
ATOM 1561 C CA . ARG A 1 194 ? -17.764 8.803 4.194 1.00 86.25 194 ARG A CA 1
ATOM 1562 C C . ARG A 1 194 ? -18.393 7.983 5.317 1.00 86.25 194 ARG A C 1
ATOM 1564 O O . ARG A 1 194 ? -19.474 7.425 5.130 1.00 86.25 194 ARG A O 1
ATOM 1571 N N . SER A 1 195 ? -17.731 7.951 6.469 1.00 88.19 195 SER A N 1
ATOM 1572 C CA . SER A 1 195 ? -18.343 7.445 7.693 1.00 88.19 195 SER A CA 1
ATOM 1573 C C . SER A 1 195 ? -19.641 8.196 7.974 1.00 88.19 195 SER A C 1
ATOM 1575 O O . SER A 1 195 ? -19.727 9.406 7.743 1.00 88.19 195 SER A O 1
ATOM 1577 N N . LYS A 1 196 ? -20.652 7.475 8.451 1.00 88.25 196 LYS A N 1
ATOM 1578 C CA . LYS A 1 196 ? -21.973 8.032 8.764 1.00 88.25 196 LYS A CA 1
ATOM 1579 C C . LYS A 1 196 ? -22.159 8.074 10.281 1.00 88.25 196 LYS A C 1
ATOM 1581 O O . LYS A 1 196 ? -21.625 7.185 10.945 1.00 88.25 196 LYS A O 1
ATOM 1586 N N . PRO A 1 197 ? -22.892 9.050 10.841 1.00 88.88 197 PRO A N 1
ATOM 1587 C CA . PRO A 1 197 ? -23.320 8.972 12.233 1.00 88.88 197 PRO A CA 1
ATOM 1588 C C . PRO A 1 197 ? -24.020 7.631 12.488 1.00 88.88 197 PRO A C 1
ATOM 1590 O O . PRO A 1 197 ? -24.825 7.191 11.662 1.00 88.88 197 PRO A O 1
ATOM 1593 N N . ALA A 1 198 ? -23.666 6.957 13.579 1.00 81.56 198 ALA A N 1
ATOM 1594 C CA . ALA A 1 198 ? -24.400 5.788 14.037 1.00 81.56 198 ALA A CA 1
ATOM 1595 C C . ALA A 1 198 ? -25.802 6.253 14.449 1.00 81.56 198 ALA A C 1
ATOM 1597 O O . ALA A 1 198 ? -25.920 7.239 15.177 1.00 81.56 198 ALA A O 1
ATOM 1598 N N . ARG A 1 199 ? -26.830 5.592 13.913 1.00 66.25 199 ARG A N 1
ATOM 1599 C CA . ARG A 1 199 ? -28.207 5.770 14.381 1.00 66.25 199 ARG A CA 1
ATOM 1600 C C . ARG A 1 199 ? -28.386 5.097 15.733 1.00 66.25 199 ARG A C 1
ATOM 1602 O O . ARG A 1 199 ? -27.678 4.088 15.965 1.00 66.25 199 ARG A O 1
#